Protein AF-0000000068954206 (afdb_homodimer)

Solvent-accessible surface area (backbone atoms only — not comparable to full-atom values): 14802 Å² total; per-residue (Å²): 130,86,72,77,75,74,75,76,76,68,80,74,72,75,76,78,70,80,66,77,74,68,76,69,72,67,75,70,78,71,74,77,65,80,84,80,63,49,72,68,51,51,51,52,50,52,43,50,56,50,50,52,50,48,40,34,50,50,26,40,50,52,48,50,50,45,43,49,50,23,57,56,58,85,50,49,70,70,55,37,51,52,24,50,53,42,28,52,51,48,48,51,53,48,50,58,61,48,68,76,41,95,63,56,70,62,31,54,53,33,32,51,52,45,47,51,51,50,56,54,56,57,66,53,130,132,88,72,76,74,74,76,74,76,69,79,76,71,73,74,78,71,81,67,77,74,70,75,67,72,67,75,70,77,70,75,76,66,74,83,83,61,49,72,68,50,52,51,52,50,52,43,50,56,50,51,52,50,49,40,35,49,49,28,40,48,52,47,50,50,46,43,49,50,23,57,54,58,83,51,50,70,68,56,35,52,51,25,50,54,45,28,52,52,49,48,51,52,49,49,59,60,50,67,76,40,97,64,58,70,62,30,54,53,33,32,51,52,45,46,51,50,49,56,53,56,56,67,53,129

Radius of gyration: 24.95 Å; Cα contacts (8 Å, |Δi|>4): 125; chains: 2; bounding box: 48×60×76 Å

Nearest PDB structures (foldseek):
  4v48-assembly1_AW  TM=4.335E-01  e=4.090E+00  Escherichia coli
  6nsh-assembly2_Y2  TM=6.833E-01  e=7.568E+00  Thermus thermophilus HB8
  6zu5-assembly1_LHH  TM=6.401E-01  e=6.634E+00  Paranosema locustae
  4v48-assembly1_AW  TM=5.386E-01  e=3.667E+00  Escherichia coli

pLDDT: mean 73.11, std 27.56, range [19.67, 97.62]

Secondary structure (DSSP, 8-state):
---------------------------------SS---HHHHHHHHHHHHHHHHHHHHHHHHHHHHHHHHHHTT--HHHHHHHHHHHHHHHHHHHHHHHTS---HHHHHHHHHHHHHHHHHHT--/---------------------------------SS---HHHHHHHHHHHHHHHHHHHHHHHHHHHHHHHHHHTT--HHHHHHHHHHHHHHHHHHHHHHHTS---HHHHHHHHHHHHHHHHHHT--

Structure (mmCIF, N/CA/C/O backbone):
data_AF-0000000068954206-model_v1
#
loop_
_entity.id
_entity.type
_entity.pdbx_description
1 polymer 'DUF1844 domain-containing protein'
#
loop_
_atom_site.group_PDB
_atom_site.id
_atom_site.type_symbol
_atom_site.label_atom_id
_atom_site.label_alt_id
_atom_site.label_comp_id
_atom_site.label_asym_id
_atom_site.label_entity_id
_atom_site.label_seq_id
_atom_site.pdbx_PDB_ins_code
_atom_site.Cartn_x
_atom_site.Cartn_y
_atom_site.Cartn_z
_atom_site.occupancy
_atom_site.B_iso_or_equiv
_atom_site.auth_seq_id
_atom_site.auth_comp_id
_atom_site.auth_asym_id
_atom_site.auth_atom_id
_atom_site.pdbx_PDB_model_num
ATOM 1 N N . MET A 1 1 ? -23.375 -12.352 2.1 1 19.91 1 MET A N 1
ATOM 2 C CA . MET A 1 1 ? -23.594 -11.594 3.324 1 19.91 1 MET A CA 1
ATOM 3 C C . MET A 1 1 ? -22.812 -12.18 4.484 1 19.91 1 MET A C 1
ATOM 5 O O . MET A 1 1 ? -23.109 -13.273 4.957 1 19.91 1 MET A O 1
ATOM 9 N N . PHE A 1 2 ? -21.469 -12.281 4.328 1 23.98 2 PHE A N 1
ATOM 10 C CA . PHE A 1 2 ? -20.625 -13.086 5.203 1 23.98 2 PHE A CA 1
ATOM 11 C C . PHE A 1 2 ? -20.656 -12.555 6.629 1 23.98 2 PHE A C 1
ATOM 13 O O . PHE A 1 2 ? -20.234 -11.422 6.883 1 23.98 2 PHE A O 1
ATOM 20 N N . ARG A 1 3 ? -21.797 -12.977 7.391 1 24.88 3 ARG A N 1
ATOM 21 C CA . ARG A 1 3 ? -22.078 -12.727 8.805 1 24.88 3 ARG A CA 1
ATOM 22 C C . ARG A 1 3 ? -20.922 -13.219 9.68 1 24.88 3 ARG A C 1
ATOM 24 O O . ARG A 1 3 ? -20.625 -14.414 9.719 1 24.88 3 ARG A O 1
ATOM 31 N N . ILE A 1 4 ? -19.844 -12.391 9.727 1 29.81 4 ILE A N 1
ATOM 32 C CA . ILE A 1 4 ? -18.859 -12.648 10.773 1 29.81 4 ILE A CA 1
ATOM 33 C C . ILE A 1 4 ? -19.562 -12.812 12.117 1 29.81 4 ILE A C 1
ATOM 35 O O . ILE A 1 4 ? -20.219 -11.891 12.602 1 29.81 4 ILE A O 1
ATOM 39 N N . THR A 1 5 ? -20.125 -13.984 12.391 1 26.86 5 THR A N 1
ATOM 40 C CA . THR A 1 5 ? -20.703 -14.422 13.648 1 26.86 5 THR A CA 1
ATOM 41 C C . THR A 1 5 ? -19.828 -14.016 14.828 1 26.86 5 THR A C 1
ATOM 43 O O . THR A 1 5 ? -18.672 -14.422 14.906 1 26.86 5 THR A O 1
ATOM 46 N N . MET A 1 6 ? -20.031 -12.797 15.203 1 23.67 6 MET A N 1
ATOM 47 C CA . MET A 1 6 ? -19.547 -12.164 16.422 1 23.67 6 MET A CA 1
ATOM 48 C C . MET A 1 6 ? -19.75 -13.07 17.641 1 23.67 6 MET A C 1
ATOM 50 O O . MET A 1 6 ? -20.875 -13.422 17.969 1 23.67 6 MET A O 1
ATOM 54 N N . LEU A 1 7 ? -19.016 -14.203 17.75 1 26.17 7 LEU A N 1
ATOM 55 C CA . LEU A 1 7 ? -19 -15.031 18.953 1 26.17 7 LEU A CA 1
ATOM 56 C C . LEU A 1 7 ? -18.844 -14.172 20.203 1 26.17 7 LEU A C 1
ATOM 58 O O . LEU A 1 7 ? -17.906 -13.391 20.328 1 26.17 7 LEU A O 1
ATOM 62 N N . GLY A 1 8 ? -19.938 -13.812 20.812 1 25.92 8 GLY A N 1
ATOM 63 C CA . GLY A 1 8 ? -20.266 -13.078 22.031 1 25.92 8 GLY A CA 1
ATOM 64 C C . GLY A 1 8 ? -19.625 -13.664 23.281 1 25.92 8 GLY A C 1
ATOM 65 O O . GLY A 1 8 ? -20.156 -14.609 23.875 1 25.92 8 GLY A O 1
ATOM 66 N N . LYS A 1 9 ? -18.359 -14.203 23.203 1 26.72 9 LYS A N 1
ATOM 67 C CA . LYS A 1 9 ? -17.938 -14.82 24.453 1 26.72 9 LYS A CA 1
ATOM 68 C C . LYS A 1 9 ? -18.062 -13.836 25.609 1 26.72 9 LYS A C 1
ATOM 70 O O . LYS A 1 9 ? -17.516 -12.742 25.578 1 26.72 9 LYS A O 1
ATOM 75 N N . LYS A 1 10 ? -19.094 -13.961 26.391 1 29.7 10 LYS A N 1
ATOM 76 C CA . LYS A 1 10 ? -19.453 -13.305 27.641 1 29.7 10 LYS A CA 1
ATOM 77 C C . LYS A 1 10 ? -18.375 -13.547 28.703 1 29.7 10 LYS A C 1
ATOM 79 O O . LYS A 1 10 ? -18.594 -13.266 29.891 1 29.7 10 LYS A O 1
ATOM 84 N N . THR A 1 11 ? -17.141 -14.023 28.406 1 28.14 11 THR A N 1
ATOM 85 C CA . THR A 1 11 ? -16.531 -14.539 29.625 1 28.14 11 THR A CA 1
ATOM 86 C C . THR A 1 11 ? -16.422 -13.445 30.672 1 28.14 11 THR A C 1
ATOM 88 O O . THR A 1 11 ? -16.031 -12.312 30.375 1 28.14 11 THR A O 1
ATOM 91 N N . GLY A 1 12 ? -17.203 -13.539 31.766 1 26.98 12 GLY A N 1
ATOM 92 C CA . GLY A 1 12 ? -17.438 -12.852 33.031 1 26.98 12 GLY A CA 1
ATOM 93 C C . GLY A 1 12 ? -16.188 -12.633 33.844 1 26.98 12 GLY A C 1
ATOM 94 O O . GLY A 1 12 ? -15.812 -13.469 34.656 1 26.98 12 GLY A O 1
ATOM 95 N N . ALA A 1 13 ? -15.047 -12.422 33.125 1 24.48 13 ALA A N 1
ATOM 96 C CA . ALA A 1 13 ? -13.883 -12.383 34 1 24.48 13 ALA A CA 1
ATOM 97 C C . ALA A 1 13 ? -14.078 -11.391 35.125 1 24.48 13 ALA A C 1
ATOM 99 O O . ALA A 1 13 ? -14.602 -10.289 34.906 1 24.48 13 ALA A O 1
ATOM 100 N N . ALA A 1 14 ? -14.227 -12.055 36.281 1 26.2 14 ALA A N 1
ATOM 101 C CA . ALA A 1 14 ? -14.273 -11.477 37.625 1 26.2 14 ALA A CA 1
ATOM 102 C C . ALA A 1 14 ? -13.156 -10.461 37.844 1 26.2 14 ALA A C 1
ATOM 104 O O . ALA A 1 14 ? -12.016 -10.695 37.438 1 26.2 14 ALA A O 1
ATOM 105 N N . ALA A 1 15 ? -13.5 -9.172 37.812 1 28.58 15 ALA A N 1
ATOM 106 C CA . ALA A 1 15 ? -12.711 -7.953 38 1 28.58 15 ALA A CA 1
ATOM 107 C C . ALA A 1 15 ? -11.953 -7.992 39.312 1 28.58 15 ALA A C 1
ATOM 109 O O . ALA A 1 15 ? -12.57 -8.078 40.406 1 28.58 15 ALA A O 1
ATOM 110 N N . PRO A 1 16 ? -10.875 -8.93 39.375 1 26.91 16 PRO A N 1
ATOM 111 C CA . PRO A 1 16 ? -10.266 -8.859 40.719 1 26.91 16 PRO A CA 1
ATOM 112 C C . PRO A 1 16 ? -10.055 -7.422 41.188 1 26.91 16 PRO A C 1
ATOM 114 O O . PRO A 1 16 ? -9.938 -6.508 40.344 1 26.91 16 PRO A O 1
ATOM 117 N N . ASP A 1 17 ? -10.461 -7.156 42.438 1 25.94 17 ASP A N 1
ATOM 118 C CA . ASP A 1 17 ? -10.578 -5.93 43.219 1 25.94 17 ASP A CA 1
ATOM 119 C C . ASP A 1 17 ? -9.203 -5.332 43.5 1 25.94 17 ASP A C 1
ATOM 121 O O . ASP A 1 17 ? -9.094 -4.355 44.25 1 25.94 17 ASP A O 1
ATOM 125 N N . ASN A 1 18 ? -8.117 -6.094 43.125 1 26.36 18 ASN A N 1
ATOM 126 C CA . ASN A 1 18 ? -7.012 -5.656 43.969 1 26.36 18 ASN A CA 1
ATOM 127 C C . ASN A 1 18 ? -6.789 -4.152 43.875 1 26.36 18 ASN A C 1
ATOM 129 O O . ASN A 1 18 ? -6.691 -3.605 42.75 1 26.36 18 ASN A O 1
ATOM 133 N N . ASN A 1 19 ? -7.07 -3.443 44.906 1 25.56 19 ASN A N 1
ATOM 134 C CA . ASN A 1 19 ? -7.039 -2.029 45.281 1 25.56 19 ASN A CA 1
ATOM 135 C C . ASN A 1 19 ? -5.641 -1.439 45.094 1 25.56 19 ASN A C 1
ATOM 137 O O . ASN A 1 19 ? -5.359 -0.347 45.594 1 25.56 19 ASN A O 1
ATOM 141 N N . ASP A 1 20 ? -4.629 -2.297 44.812 1 28.77 20 ASP A N 1
ATOM 142 C CA . ASP A 1 20 ? -3.408 -1.576 45.156 1 28.77 20 ASP A CA 1
ATOM 143 C C . ASP A 1 20 ? -3.352 -0.225 44.469 1 28.77 20 ASP A C 1
ATOM 145 O O . ASP A 1 20 ? -3.588 -0.141 43.25 1 28.77 20 ASP A O 1
ATOM 149 N N . HIS A 1 21 ? -3.512 0.771 45.25 1 26.22 21 HIS A N 1
ATOM 150 C CA . HIS A 1 21 ? -3.391 2.197 44.969 1 26.22 21 HIS A CA 1
ATOM 151 C C . HIS A 1 21 ? -2.074 2.512 44.25 1 26.22 21 HIS A C 1
ATOM 153 O O . HIS A 1 21 ? -1.033 2.643 44.906 1 26.22 21 HIS A O 1
ATOM 159 N N . ASN A 1 22 ? -1.662 1.669 43.312 1 27.81 22 ASN A N 1
ATOM 160 C CA . ASN A 1 22 ? -0.401 2.145 42.75 1 27.81 22 ASN A CA 1
ATOM 161 C C . ASN A 1 22 ? -0.467 3.627 42.375 1 27.81 22 ASN A C 1
ATOM 163 O O . ASN A 1 22 ? -1.364 4.055 41.656 1 27.81 22 ASN A O 1
ATOM 167 N N . THR A 1 23 ? 0.071 4.477 43.25 1 29.02 23 THR A N 1
ATOM 168 C CA . THR A 1 23 ? 0.286 5.906 43.062 1 29.02 23 THR A CA 1
ATOM 169 C C . THR A 1 23 ? 0.816 6.18 41.656 1 29.02 23 THR A C 1
ATOM 171 O O . THR A 1 23 ? 1.896 5.707 41.281 1 29.02 23 THR A O 1
ATOM 174 N N . ALA A 1 24 ? -0.007 6.172 40.719 1 30.3 24 ALA A N 1
ATOM 175 C CA . ALA A 1 24 ? 0.286 6.535 39.344 1 30.3 24 ALA A CA 1
ATOM 176 C C . ALA A 1 24 ? 1.243 7.723 39.281 1 30.3 24 ALA A C 1
ATOM 178 O O . ALA A 1 24 ? 0.932 8.805 39.781 1 30.3 24 ALA A O 1
ATOM 179 N N . GLU A 1 25 ? 2.496 7.422 39.594 1 33.06 25 GLU A N 1
ATOM 180 C CA . GLU A 1 25 ? 3.393 8.531 39.281 1 33.06 25 GLU A CA 1
ATOM 181 C C . GLU A 1 25 ? 3.014 9.203 37.969 1 33.06 25 GLU A C 1
ATOM 183 O O . GLU A 1 25 ? 2.828 8.523 36.938 1 33.06 25 GLU A O 1
ATOM 188 N N . SER A 1 26 ? 2.225 10.242 38 1 32.09 26 SER A N 1
ATOM 189 C CA . SER A 1 26 ? 1.871 11.109 36.875 1 32.09 26 SER A CA 1
ATOM 190 C C . SER A 1 26 ? 3.004 11.195 35.875 1 32.09 26 SER A C 1
ATOM 192 O O . SER A 1 26 ? 4.168 11.352 36.25 1 32.09 26 SER A O 1
ATOM 194 N N . PRO A 1 27 ? 2.904 10.406 34.781 1 35.88 27 PRO A N 1
ATOM 195 C CA . PRO A 1 27 ? 3.969 10.586 33.781 1 35.88 27 PRO A CA 1
ATOM 196 C C . PRO A 1 27 ? 4.512 12.016 33.75 1 35.88 27 PRO A C 1
ATOM 198 O O . PRO A 1 27 ? 3.779 12.961 34.062 1 35.88 27 PRO A O 1
ATOM 201 N N . ALA A 1 28 ? 5.777 12.227 34.156 1 34.75 28 ALA A N 1
ATOM 202 C CA . ALA A 1 28 ? 6.469 13.516 34.094 1 34.75 28 ALA A CA 1
ATOM 203 C C . ALA A 1 28 ? 6.035 14.32 32.875 1 34.75 28 ALA A C 1
ATOM 205 O O . ALA A 1 28 ? 5.656 13.75 31.844 1 34.75 28 ALA A O 1
ATOM 206 N N . PRO A 1 29 ? 5.457 15.523 33.094 1 36.94 29 PRO A N 1
ATOM 207 C CA . PRO A 1 29 ? 5.121 16.375 31.938 1 36.94 29 PRO A CA 1
ATOM 208 C C . PRO A 1 29 ? 6.125 16.25 30.797 1 36.94 29 PRO A C 1
ATOM 210 O O . PRO A 1 29 ? 7.301 15.953 31.031 1 36.94 29 PRO A O 1
ATOM 213 N N . GLY A 1 30 ? 5.812 15.5 29.703 1 36.97 30 GLY A N 1
ATOM 214 C CA . GLY A 1 30 ? 6.648 15.484 28.516 1 36.97 30 GLY A CA 1
ATOM 215 C C . GLY A 1 30 ? 7.535 16.703 28.391 1 36.97 30 GLY A C 1
ATOM 216 O O . GLY A 1 30 ? 7.273 17.734 29.031 1 36.97 30 GLY A O 1
ATOM 217 N N . ALA A 1 31 ? 8.836 16.422 28.078 1 39.19 31 ALA A N 1
ATOM 218 C CA . ALA A 1 31 ? 9.867 17.438 27.891 1 39.19 31 ALA A CA 1
ATOM 219 C C . ALA A 1 31 ? 9.273 18.719 27.312 1 39.19 31 ALA A C 1
ATOM 221 O O . ALA A 1 31 ? 8.32 18.672 26.531 1 39.19 31 ALA A O 1
ATOM 222 N N . PRO A 1 32 ? 9.406 19.859 27.984 1 38.66 32 PRO A N 1
ATOM 223 C CA . PRO A 1 32 ? 9.016 21.141 27.391 1 38.66 32 PRO A CA 1
ATOM 224 C C . PRO A 1 32 ? 9.266 21.188 25.891 1 38.66 32 PRO A C 1
ATOM 226 O O . PRO A 1 32 ? 10.188 20.547 25.391 1 38.66 32 PRO A O 1
ATOM 229 N N . GLY A 1 33 ? 8.25 21.109 24.953 1 40.25 33 GLY A N 1
ATOM 230 C CA . GLY A 1 33 ? 8.445 21.438 23.547 1 40.25 33 GLY A CA 1
ATOM 231 C C . GLY A 1 33 ? 9.695 22.266 23.297 1 40.25 33 GLY A C 1
ATOM 232 O O . GLY A 1 33 ? 10.234 22.875 24.219 1 40.25 33 GLY A O 1
ATOM 233 N N . GLU A 1 34 ? 10.68 21.781 22.531 1 47.53 34 GLU A N 1
ATOM 234 C CA . GLU A 1 34 ? 11.711 22.766 22.219 1 47.53 34 GLU A CA 1
ATOM 235 C C . GLU A 1 34 ? 11.211 24.188 22.469 1 47.53 34 GLU A C 1
ATOM 237 O O . GLU A 1 34 ? 10.047 24.5 22.234 1 47.53 34 GLU A O 1
ATOM 242 N N . PRO A 1 35 ? 11.75 25.078 23.156 1 48.16 35 PRO A N 1
ATOM 243 C CA . PRO A 1 35 ? 11.203 26.375 23.531 1 48.16 35 PRO A CA 1
ATOM 244 C C . PRO A 1 35 ? 10.125 26.859 22.562 1 48.16 35 PRO A C 1
ATOM 246 O O . PRO A 1 35 ? 9 27.141 22.969 1 48.16 35 PRO A O 1
ATOM 249 N N . GLY A 1 36 ? 10.484 28.219 21.781 1 52.59 36 GLY A N 1
ATOM 250 C CA . GLY A 1 36 ? 9.945 29.516 21.375 1 52.59 36 GLY A CA 1
ATOM 251 C C . GLY A 1 36 ? 8.977 29.422 20.219 1 52.59 36 GLY A C 1
ATOM 252 O O . GLY A 1 36 ? 8.742 30.406 19.516 1 52.59 36 GLY A O 1
ATOM 253 N N . LYS A 1 37 ? 8.898 28.25 19.547 1 64.12 37 LYS A N 1
ATOM 254 C CA . LYS A 1 37 ? 8.039 28.531 18.391 1 64.12 37 LYS A CA 1
ATOM 255 C C . LYS A 1 37 ? 6.641 28.938 18.844 1 64.12 37 LYS A C 1
ATOM 257 O O . LYS A 1 37 ? 6.105 28.391 19.812 1 64.12 37 LYS A O 1
ATOM 262 N N . THR A 1 38 ? 6.367 30.016 18.438 1 74.25 38 THR A N 1
ATOM 263 C CA . THR A 1 38 ? 5 30.469 18.656 1 74.25 38 THR A CA 1
ATOM 264 C C . THR A 1 38 ? 3.994 29.422 18.203 1 74.25 38 THR A C 1
ATOM 266 O O . THR A 1 38 ? 4.352 28.484 17.484 1 74.25 38 THR A O 1
ATOM 269 N N . MET A 1 39 ? 2.908 29.25 18.719 1 78.5 39 MET A N 1
ATOM 270 C CA . MET A 1 39 ? 1.83 28.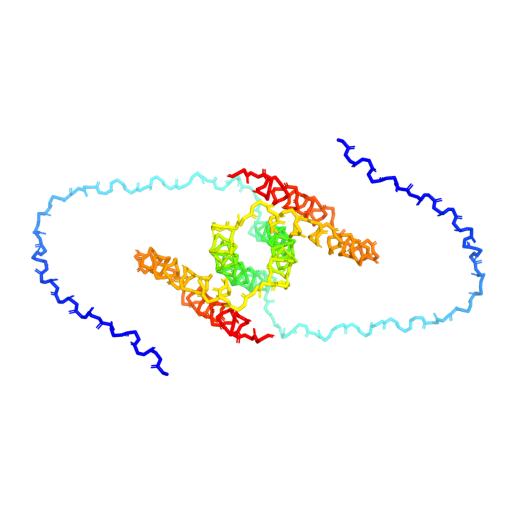312 18.406 1 78.5 39 MET A CA 1
ATOM 271 C C . MET A 1 39 ? 1.662 28.156 16.906 1 78.5 39 MET A C 1
ATOM 273 O O . MET A 1 39 ? 1.566 27.047 16.391 1 78.5 39 MET A O 1
ATOM 277 N N . PRO A 1 40 ? 1.839 29.281 16.156 1 79.75 40 PRO A N 1
ATOM 278 C CA . PRO A 1 40 ? 1.729 29.156 14.703 1 79.75 40 PRO A CA 1
ATOM 279 C C . PRO A 1 40 ? 2.902 28.391 14.086 1 79.75 40 PRO A C 1
ATOM 281 O O . PRO A 1 40 ? 2.723 27.656 13.109 1 79.75 40 PRO A O 1
ATOM 284 N N . GLU A 1 41 ? 4.016 28.484 14.727 1 82.81 41 GLU A N 1
ATOM 285 C CA . 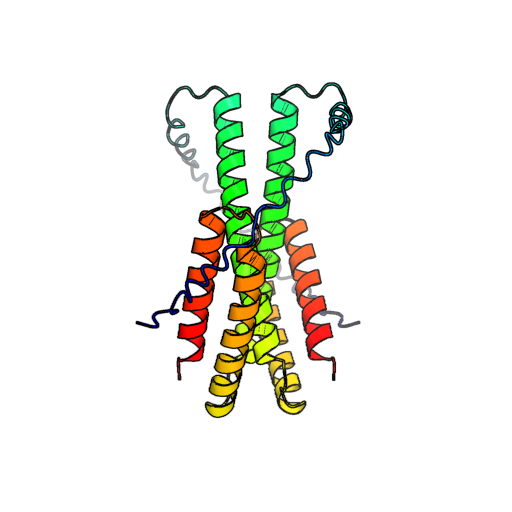GLU A 1 41 ? 5.207 27.812 14.203 1 82.81 41 GLU A CA 1
ATOM 286 C C . GLU A 1 41 ? 5.137 26.312 14.422 1 82.81 41 GLU A C 1
ATOM 288 O O . GLU A 1 41 ? 5.535 25.531 13.547 1 82.81 41 GLU A O 1
ATOM 293 N N . GLN A 1 42 ? 4.652 25.891 15.484 1 84.94 42 GLN A N 1
ATOM 294 C CA . GLN A 1 42 ? 4.508 24.469 15.789 1 84.94 42 GLN A CA 1
ATOM 295 C C . GLN A 1 42 ? 3.477 23.812 14.875 1 84.94 42 GLN A C 1
ATOM 297 O O . GLN A 1 42 ? 3.684 22.703 14.391 1 84.94 42 GLN A O 1
ATOM 302 N N . LEU A 1 43 ? 2.432 24.547 14.625 1 84.62 43 LEU A N 1
ATOM 303 C CA . LEU A 1 43 ? 1.386 24.031 13.75 1 84.62 43 LEU A CA 1
ATOM 304 C C . LEU A 1 43 ? 1.898 23.891 12.32 1 84.62 43 LEU A C 1
ATOM 306 O O . LEU A 1 43 ? 1.615 22.891 11.656 1 84.62 43 LEU A O 1
ATOM 310 N N . ALA A 1 44 ? 2.676 24.875 11.969 1 83.69 44 ALA A N 1
ATOM 311 C CA . ALA A 1 44 ? 3.258 24.828 10.633 1 83.69 44 ALA A CA 1
ATOM 312 C C . ALA A 1 44 ? 4.23 23.656 10.492 1 83.69 44 ALA A C 1
ATOM 314 O O . ALA A 1 44 ? 4.266 22.984 9.453 1 83.69 44 ALA A O 1
ATOM 315 N N . GLN A 1 45 ? 4.969 23.422 11.453 1 88.06 45 GLN A N 1
ATOM 316 C CA . GLN A 1 45 ? 5.918 22.312 11.445 1 88.06 45 GLN A CA 1
ATOM 317 C C . GLN A 1 45 ? 5.195 20.969 11.406 1 88.06 45 GLN A C 1
ATOM 319 O O . GLN A 1 45 ? 5.613 20.047 10.695 1 88.06 45 GLN A O 1
ATOM 324 N N . ASN A 1 46 ? 4.156 20.812 12.164 1 88.56 46 ASN A N 1
ATOM 325 C CA . ASN A 1 46 ? 3.359 19.594 12.164 1 88.56 46 ASN A CA 1
ATOM 326 C C . ASN A 1 46 ? 2.732 19.344 10.797 1 88.56 46 ASN A C 1
ATOM 328 O O . ASN A 1 46 ? 2.701 18.203 10.328 1 88.56 46 ASN A O 1
ATOM 332 N N . LEU A 1 47 ? 2.355 20.375 10.227 1 89.69 47 LEU A N 1
ATOM 333 C CA . LEU A 1 47 ? 1.758 20.25 8.898 1 89.69 47 LEU A CA 1
ATOM 334 C C . LEU A 1 47 ? 2.783 19.781 7.875 1 89.69 47 LEU A C 1
ATOM 336 O O . LEU A 1 47 ? 2.482 18.922 7.043 1 89.69 47 LEU A O 1
ATOM 340 N N . LYS A 1 48 ? 3.912 20.297 7.98 1 88.31 48 LYS A N 1
ATOM 341 C CA . LYS A 1 48 ? 4.98 19.906 7.07 1 88.31 48 LYS A CA 1
ATOM 342 C C . LYS A 1 48 ? 5.352 18.438 7.277 1 88.31 48 LYS A C 1
ATOM 344 O O . LYS A 1 48 ? 5.484 17.672 6.312 1 88.31 48 LYS A O 1
ATOM 349 N N . THR A 1 49 ? 5.562 17.969 8.5 1 89.56 49 THR A N 1
ATOM 350 C CA . THR A 1 49 ? 5.906 16.594 8.828 1 89.56 49 THR A CA 1
ATOM 351 C C . THR A 1 49 ? 4.84 15.625 8.312 1 89.56 49 THR A C 1
ATOM 353 O O . THR A 1 49 ? 5.16 14.594 7.715 1 89.56 49 THR A O 1
ATOM 356 N N . GLN A 1 50 ? 3.6 16.031 8.484 1 88.88 50 GLN A N 1
ATOM 357 C CA . GLN A 1 50 ? 2.5 15.203 8.008 1 88.88 50 GLN A CA 1
ATOM 358 C C . GLN A 1 50 ? 2.461 15.156 6.484 1 88.88 50 GLN A C 1
ATOM 360 O O . GLN A 1 50 ? 2.172 14.109 5.898 1 88.88 50 GLN A O 1
ATOM 365 N N . GLY A 1 51 ? 2.699 16.266 5.93 1 88.88 51 GLY A N 1
ATOM 366 C CA . GLY A 1 51 ? 2.773 16.297 4.477 1 88.88 51 GLY A CA 1
ATOM 367 C C . GLY A 1 51 ? 3.84 15.383 3.914 1 88.88 51 GLY A C 1
ATOM 368 O O . GLY A 1 51 ? 3.588 14.641 2.959 1 88.88 51 GLY A O 1
ATOM 369 N N . ASP A 1 52 ? 4.984 15.367 4.484 1 89 52 ASP A N 1
ATOM 370 C CA . ASP A 1 52 ? 6.086 14.508 4.07 1 89 52 ASP A CA 1
ATOM 371 C C . ASP A 1 52 ? 5.719 13.031 4.234 1 89 52 ASP A C 1
ATOM 373 O O . ASP A 1 52 ? 6.008 12.219 3.355 1 89 52 ASP A O 1
ATOM 377 N N . ALA A 1 53 ? 5.117 12.734 5.324 1 91.44 53 ALA A N 1
ATOM 378 C CA . ALA A 1 53 ? 4.684 11.359 5.566 1 91.44 53 ALA A CA 1
ATOM 379 C C . ALA A 1 53 ? 3.684 10.906 4.508 1 91.44 53 ALA A C 1
ATOM 381 O O . ALA A 1 53 ? 3.742 9.766 4.043 1 91.44 53 ALA A O 1
ATOM 382 N N . MET A 1 54 ? 2.809 11.828 4.137 1 91.94 54 MET A N 1
ATOM 383 C CA . MET A 1 54 ? 1.802 11.492 3.135 1 91.94 54 MET A CA 1
ATOM 384 C C . MET A 1 54 ? 2.453 11.188 1.788 1 91.94 54 MET A C 1
ATOM 386 O O . MET A 1 54 ? 2.023 10.281 1.075 1 91.94 54 MET A O 1
ATOM 390 N N . ILE A 1 55 ? 3.42 11.938 1.521 1 90.88 55 ILE A N 1
ATOM 391 C CA . ILE A 1 55 ? 4.164 11.727 0.284 1 90.88 55 ILE A CA 1
ATOM 392 C C . ILE A 1 55 ? 4.828 10.352 0.311 1 90.88 55 ILE A C 1
ATOM 394 O O . ILE A 1 55 ? 4.742 9.594 -0.661 1 90.88 55 ILE A O 1
ATOM 398 N N . GLN A 1 56 ? 5.426 9.992 1.401 1 92.88 56 GLN A N 1
ATOM 399 C CA . GLN A 1 56 ? 6.078 8.695 1.546 1 92.88 56 GLN A CA 1
ATOM 400 C C . GLN A 1 56 ? 5.066 7.555 1.453 1 92.88 56 GLN A C 1
ATOM 402 O O . GLN A 1 56 ? 5.305 6.562 0.762 1 92.88 56 GLN A O 1
ATOM 407 N N . TYR A 1 57 ? 3.967 7.762 2.104 1 93.56 57 TYR A N 1
ATOM 408 C CA . TYR A 1 57 ? 2.932 6.734 2.061 1 93.56 57 TYR A CA 1
ATOM 409 C C . TYR A 1 57 ? 2.395 6.559 0.646 1 93.56 57 TYR A C 1
ATOM 411 O O . TYR A 1 57 ? 2.16 5.434 0.198 1 93.56 57 TYR A O 1
ATOM 419 N N . GLY A 1 58 ? 2.201 7.691 0.047 1 93.44 58 GLY A N 1
ATOM 420 C CA . GLY A 1 58 ? 1.734 7.621 -1.328 1 93.44 58 GLY A CA 1
ATOM 421 C C . GLY A 1 58 ? 2.662 6.836 -2.234 1 93.44 58 GLY A C 1
ATOM 422 O O . GLY A 1 58 ? 2.211 6 -3.023 1 93.44 58 GLY A O 1
ATOM 423 N N . ALA A 1 59 ? 3.912 7.109 -2.143 1 94.25 59 ALA A N 1
ATOM 424 C CA . ALA A 1 59 ? 4.898 6.391 -2.947 1 94.25 59 ALA A CA 1
ATOM 425 C C . ALA A 1 59 ? 4.867 4.895 -2.646 1 94.25 59 ALA A C 1
ATOM 427 O O . ALA A 1 59 ? 4.914 4.07 -3.561 1 94.25 59 ALA A O 1
ATOM 428 N N . ARG A 1 60 ? 4.809 4.531 -1.37 1 95.25 60 ARG A N 1
ATOM 429 C CA . ARG A 1 60 ? 4.777 3.133 -0.959 1 95.25 60 ARG A CA 1
ATOM 430 C C . ARG A 1 60 ? 3.545 2.426 -1.514 1 95.25 60 ARG A C 1
ATOM 432 O O . ARG A 1 60 ? 3.641 1.307 -2.02 1 95.25 60 ARG A O 1
ATOM 439 N N . LEU A 1 61 ? 2.426 3.109 -1.434 1 96.5 61 LEU A N 1
ATOM 440 C CA . LEU A 1 61 ? 1.18 2.539 -1.936 1 96.5 61 LEU A CA 1
ATOM 441 C C . LEU A 1 61 ? 1.263 2.287 -3.438 1 96.5 61 LEU A C 1
ATOM 443 O O . LEU A 1 61 ? 0.811 1.248 -3.924 1 96.5 61 LEU A O 1
ATOM 447 N N . LEU A 1 62 ? 1.854 3.158 -4.164 1 95.81 62 LEU A N 1
ATOM 448 C CA . LEU A 1 62 ? 1.988 3.004 -5.609 1 95.81 62 LEU A CA 1
ATOM 449 C C . LEU A 1 62 ? 2.814 1.768 -5.949 1 95.81 62 LEU A C 1
ATOM 451 O O . LEU A 1 62 ? 2.408 0.957 -6.785 1 95.81 62 LEU A O 1
ATOM 455 N N . VAL A 1 63 ? 3.902 1.646 -5.285 1 97.12 63 VAL A N 1
ATOM 456 C CA . VAL A 1 63 ? 4.789 0.519 -5.559 1 97.12 63 VAL A CA 1
ATOM 457 C C . VAL A 1 63 ? 4.086 -0.789 -5.199 1 97.12 63 VAL A C 1
ATOM 459 O O . VAL A 1 63 ? 4.141 -1.761 -5.957 1 97.12 63 VAL A O 1
ATOM 462 N N . MET A 1 64 ? 3.41 -0.835 -4.09 1 97 64 MET A N 1
ATOM 463 C CA . MET A 1 64 ? 2.711 -2.039 -3.652 1 97 64 MET A CA 1
ATOM 464 C C . MET A 1 64 ? 1.608 -2.416 -4.637 1 97 64 MET A C 1
ATOM 466 O O . MET A 1 64 ? 1.39 -3.6 -4.906 1 97 64 MET A O 1
ATOM 470 N N . ARG A 1 65 ? 0.948 -1.401 -5.094 1 96.44 65 ARG A N 1
ATOM 471 C CA . ARG A 1 65 ? -0.093 -1.67 -6.078 1 96.44 65 ARG A CA 1
ATOM 472 C C . ARG A 1 65 ? 0.495 -2.297 -7.34 1 96.44 65 ARG A C 1
ATOM 474 O O . ARG A 1 65 ? -0.068 -3.246 -7.887 1 96.44 65 ARG A O 1
ATOM 481 N N . GLU A 1 66 ? 1.593 -1.776 -7.797 1 96.94 66 GLU A N 1
ATOM 482 C CA . GLU A 1 66 ? 2.242 -2.324 -8.984 1 96.94 66 GLU A CA 1
ATOM 483 C C . GLU A 1 66 ? 2.711 -3.756 -8.742 1 96.94 66 GLU A C 1
ATOM 485 O O . GLU A 1 66 ? 2.621 -4.602 -9.633 1 96.94 66 GLU A O 1
ATOM 490 N N . LEU A 1 67 ? 3.232 -3.979 -7.57 1 97.44 67 LEU A N 1
ATOM 491 C CA . LEU A 1 67 ? 3.654 -5.336 -7.246 1 97.44 67 LEU A CA 1
ATOM 492 C C . LEU A 1 67 ? 2.457 -6.281 -7.199 1 97.44 67 LEU A C 1
ATOM 494 O O . LEU A 1 67 ? 2.52 -7.395 -7.727 1 97.44 67 LEU A O 1
ATOM 498 N N . LEU A 1 68 ? 1.396 -5.875 -6.609 1 95.88 68 LEU A N 1
ATOM 499 C CA . LEU A 1 68 ? 0.188 -6.691 -6.539 1 95.88 68 LEU A CA 1
ATOM 500 C C . LEU A 1 68 ? -0.322 -7.031 -7.934 1 95.88 68 LEU A C 1
ATOM 502 O O . LEU A 1 68 ? -0.677 -8.18 -8.211 1 95.88 68 LEU A O 1
ATOM 506 N N . CYS A 1 69 ? -0.32 -6.023 -8.797 1 94.44 69 CYS A N 1
ATOM 507 C CA . CYS A 1 69 ? -0.721 -6.25 -10.18 1 94.44 69 CYS A CA 1
ATOM 508 C C . CYS A 1 69 ? 0.203 -7.258 -10.852 1 94.44 69 CYS A C 1
ATOM 510 O O . CYS A 1 69 ? -0.261 -8.156 -11.555 1 94.44 69 CYS A O 1
ATOM 512 N N . SER A 1 70 ? 1.434 -7.176 -10.586 1 95.5 70 SER A N 1
ATOM 513 C CA . SER A 1 70 ? 2.422 -8.078 -11.172 1 95.5 70 SER A CA 1
ATOM 514 C C . SER A 1 70 ? 2.213 -9.508 -10.695 1 95.5 70 SER A C 1
ATOM 516 O O . SER A 1 70 ? 2.402 -10.453 -11.461 1 95.5 70 SER A O 1
ATOM 518 N N . LEU A 1 71 ? 1.875 -9.656 -9.445 1 93.88 71 LEU A N 1
ATOM 519 C CA . LEU A 1 71 ? 1.685 -10.977 -8.844 1 93.88 71 LEU A CA 1
ATOM 520 C C . LEU A 1 71 ? 0.367 -11.594 -9.305 1 93.88 71 LEU A C 1
ATOM 522 O O . LEU A 1 71 ? 0.272 -12.812 -9.469 1 93.88 71 LEU A O 1
ATOM 526 N N . THR A 1 72 ? -0.597 -10.766 -9.562 1 92 72 THR A N 1
ATOM 527 C CA . THR A 1 72 ? -1.928 -11.297 -9.844 1 92 72 THR A CA 1
ATOM 528 C C . THR A 1 72 ? -2.107 -11.531 -11.336 1 92 72 THR A C 1
ATOM 530 O O . THR A 1 72 ? -2.951 -12.336 -11.75 1 92 72 THR A O 1
ATOM 533 N N . THR A 1 73 ? -1.266 -10.758 -12.023 1 87.94 73 THR A N 1
ATOM 534 C CA . THR A 1 73 ? -1.324 -10.953 -13.469 1 87.94 73 THR A CA 1
ATOM 535 C C . THR A 1 73 ? -0.857 -12.359 -13.844 1 87.94 73 THR A C 1
ATOM 537 O O . THR A 1 73 ? 0.257 -12.758 -13.5 1 8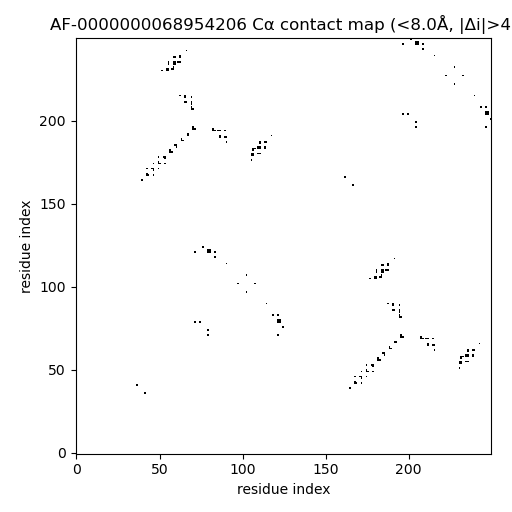7.94 73 THR A O 1
ATOM 540 N N . GLY A 1 74 ? -1.699 -13.234 -14.32 1 80.06 74 GLY A N 1
ATOM 541 C CA . GLY A 1 74 ? -1.36 -14.562 -14.82 1 80.06 74 GLY A CA 1
ATOM 542 C C . GLY A 1 74 ? -1.491 -15.641 -13.766 1 80.06 74 GLY A C 1
ATOM 543 O O . GLY A 1 74 ? -1.042 -16.766 -13.969 1 80.06 74 GLY A O 1
ATOM 544 N N . LEU A 1 75 ? -1.925 -15.32 -12.656 1 86.25 75 LEU A N 1
ATOM 545 C CA . LEU A 1 75 ? -2.131 -16.312 -11.609 1 86.25 75 LEU A CA 1
ATOM 546 C C . LEU A 1 75 ? -3.236 -17.297 -11.992 1 86.25 75 LEU A C 1
ATOM 548 O O . LEU A 1 75 ? -4.359 -16.875 -12.289 1 86.25 75 LEU A O 1
ATOM 552 N N . PRO A 1 76 ? -2.844 -18.531 -12.016 1 88.25 76 PRO A N 1
ATOM 553 C CA . PRO A 1 76 ? -3.885 -19.516 -12.312 1 88.25 76 PRO A CA 1
ATOM 554 C C . PRO A 1 76 ? -5.023 -19.5 -11.289 1 88.25 76 PRO A C 1
ATOM 556 O O . PRO A 1 76 ? -4.816 -19.109 -10.141 1 88.25 76 PRO A O 1
ATOM 559 N N . PRO A 1 77 ? -6.188 -19.922 -11.695 1 89.25 77 PRO A N 1
ATOM 560 C CA . PRO A 1 77 ? -7.359 -19.875 -10.82 1 89.25 77 PRO A CA 1
ATOM 561 C C . PRO A 1 77 ? -7.133 -20.609 -9.492 1 89.25 77 PRO A C 1
ATOM 563 O O . PRO A 1 77 ? -7.582 -20.141 -8.445 1 89.25 77 PRO A O 1
ATOM 566 N N . ALA A 1 78 ? -6.445 -21.688 -9.539 1 90.06 78 ALA A N 1
ATOM 567 C CA . ALA A 1 78 ? -6.203 -22.438 -8.305 1 90.06 78 ALA A CA 1
ATOM 568 C C . ALA A 1 78 ? -5.312 -21.641 -7.348 1 90.06 78 ALA A C 1
ATOM 570 O O . ALA A 1 78 ? -5.535 -21.641 -6.137 1 90.06 78 ALA A O 1
ATOM 571 N N . ALA A 1 79 ? -4.375 -21 -7.898 1 89.81 79 ALA A N 1
ATOM 572 C CA . ALA A 1 79 ? -3.471 -20.188 -7.082 1 89.81 79 ALA A CA 1
ATOM 573 C C . ALA A 1 79 ? -4.188 -18.969 -6.508 1 89.81 79 ALA A C 1
ATOM 575 O O . ALA A 1 79 ? -3.922 -18.562 -5.375 1 89.81 79 ALA A O 1
ATOM 576 N N . ARG A 1 80 ? -5.039 -18.438 -7.297 1 90.88 80 ARG A N 1
ATOM 577 C CA . ARG A 1 80 ? -5.832 -17.297 -6.84 1 90.88 80 ARG A CA 1
ATOM 578 C C . ARG A 1 80 ? -6.723 -17.688 -5.664 1 90.88 80 ARG A C 1
ATOM 580 O O . ARG A 1 80 ? -6.824 -16.938 -4.688 1 90.88 80 ARG A O 1
ATOM 587 N N . ALA A 1 81 ? -7.273 -18.828 -5.797 1 93.31 81 ALA A N 1
ATOM 588 C CA . ALA A 1 81 ? -8.133 -19.328 -4.723 1 93.31 81 ALA A CA 1
ATOM 589 C C . ALA A 1 81 ? -7.336 -19.562 -3.445 1 93.31 81 ALA A C 1
ATOM 591 O O . ALA A 1 81 ? -7.789 -19.234 -2.35 1 93.31 81 ALA A O 1
ATOM 592 N N . SER A 1 82 ? -6.23 -20.141 -3.637 1 94.12 82 SER A N 1
ATOM 593 C CA . SER A 1 82 ? -5.371 -20.375 -2.482 1 94.12 82 SER A CA 1
ATOM 594 C C . SER A 1 82 ? -4.93 -19.062 -1.84 1 94.12 82 SER A C 1
ATOM 596 O O . SER A 1 82 ? -4.883 -18.953 -0.613 1 94.12 82 SER A O 1
ATOM 598 N N . ALA A 1 83 ? -4.609 -18.109 -2.643 1 93.81 83 ALA A N 1
ATOM 599 C CA . ALA A 1 83 ? -4.203 -16.797 -2.141 1 93.81 83 ALA A CA 1
ATOM 600 C C . ALA A 1 83 ? -5.344 -16.125 -1.388 1 93.81 83 ALA A C 1
ATOM 602 O O . ALA A 1 83 ? -5.121 -15.477 -0.359 1 93.81 83 ALA A O 1
ATOM 603 N N . GLU A 1 84 ? -6.504 -16.234 -1.953 1 96 84 GLU A N 1
ATOM 604 C CA . GLU A 1 84 ? -7.672 -15.664 -1.287 1 96 84 GLU A CA 1
ATOM 605 C C . GLU A 1 84 ? -7.863 -16.266 0.103 1 96 84 GLU A C 1
ATOM 607 O O . GLU A 1 84 ? -8.148 -15.539 1.062 1 96 84 GLU A O 1
ATOM 612 N N . GLN A 1 85 ? -7.738 -17.562 0.187 1 96.5 85 GLN A N 1
ATOM 613 C CA . GLN A 1 85 ? -7.887 -18.234 1.475 1 96.5 85 GLN A CA 1
ATOM 614 C C . GLN A 1 85 ? -6.832 -17.75 2.469 1 96.5 85 GLN A C 1
ATOM 616 O O . GLN A 1 85 ? -7.148 -17.469 3.625 1 96.5 85 GLN A O 1
ATOM 621 N N . ARG A 1 86 ? -5.664 -17.656 2.037 1 96.31 86 ARG A N 1
ATOM 622 C CA . ARG A 1 86 ? -4.59 -17.172 2.898 1 96.31 86 ARG A CA 1
ATOM 623 C C . ARG A 1 86 ? -4.836 -15.734 3.318 1 96.31 86 ARG A C 1
ATOM 625 O O . ARG A 1 86 ? -4.598 -15.367 4.469 1 96.31 86 ARG A O 1
ATOM 632 N N . PHE A 1 87 ? -5.273 -14.977 2.373 1 97.5 87 PHE A N 1
ATOM 633 C CA . PHE A 1 87 ? -5.551 -13.57 2.654 1 97.5 87 PHE A CA 1
ATOM 634 C C . PHE A 1 87 ? -6.625 -13.438 3.727 1 97.5 87 PHE A C 1
ATOM 636 O O . PHE A 1 87 ? -6.484 -12.641 4.66 1 97.5 87 PHE A O 1
ATOM 643 N N . ARG A 1 88 ? -7.625 -14.195 3.639 1 97.62 88 ARG A N 1
ATOM 644 C CA . ARG A 1 88 ? -8.695 -14.164 4.629 1 97.62 88 ARG A CA 1
ATOM 645 C C . ARG A 1 88 ? -8.172 -14.547 6.012 1 97.62 88 ARG A C 1
ATOM 647 O O .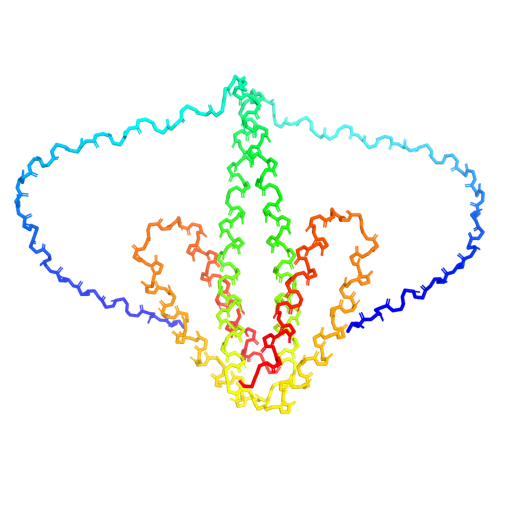 ARG A 1 88 ? -8.539 -13.922 7.012 1 97.62 88 ARG A O 1
ATOM 654 N N . GLN A 1 89 ? -7.359 -15.492 6.031 1 97.06 89 GLN A N 1
ATOM 655 C CA . GLN A 1 89 ? -6.77 -15.906 7.301 1 97.06 89 GLN A CA 1
ATOM 656 C C . GLN A 1 89 ? -5.922 -14.789 7.902 1 97.06 89 GLN A C 1
ATOM 658 O O . GLN A 1 89 ? -6.012 -14.508 9.102 1 97.06 89 GLN A O 1
ATOM 663 N N . ARG A 1 90 ? -5.168 -14.211 7.129 1 95.81 90 ARG A N 1
ATOM 664 C CA . ARG A 1 90 ? -4.293 -13.141 7.602 1 95.81 90 ARG A CA 1
ATOM 665 C C . ARG A 1 90 ? -5.102 -11.922 8.047 1 95.81 90 ARG A C 1
ATOM 667 O O . ARG A 1 90 ? -4.762 -11.273 9.031 1 95.81 90 ARG A O 1
ATOM 674 N N . ILE A 1 91 ? -6.121 -11.648 7.301 1 96.88 91 ILE A N 1
ATOM 675 C CA . ILE A 1 91 ? -6.98 -10.523 7.652 1 96.88 91 ILE A CA 1
ATOM 676 C C . ILE A 1 91 ? -7.66 -10.789 8.992 1 96.88 91 ILE A C 1
ATOM 678 O O . ILE A 1 91 ? -7.797 -9.891 9.82 1 96.88 91 ILE A O 1
ATOM 682 N N . ASN A 1 92 ? -8.078 -11.969 9.172 1 95.38 92 ASN A N 1
ATOM 683 C CA . ASN A 1 92 ? -8.672 -12.32 10.453 1 95.38 92 ASN A CA 1
ATOM 684 C C . ASN A 1 92 ? -7.695 -12.094 11.602 1 95.38 92 ASN A C 1
ATOM 686 O O . ASN A 1 92 ? -8.07 -11.547 12.641 1 95.38 92 ASN A O 1
ATOM 690 N N . GLN A 1 93 ? -6.551 -12.508 11.398 1 93.94 93 GLN A N 1
ATOM 691 C CA . GLN A 1 93 ? -5.516 -12.289 12.406 1 93.94 93 GLN A CA 1
ATOM 692 C C . GLN A 1 93 ? -5.27 -10.805 12.633 1 93.94 93 GLN A C 1
ATOM 694 O O . GLN A 1 93 ? -5.148 -10.352 13.773 1 93.94 93 GLN A O 1
ATOM 699 N N . LEU A 1 94 ? -5.227 -10.094 11.562 1 92.94 94 LEU A N 1
ATOM 700 C CA . LEU A 1 94 ? -5.016 -8.648 11.641 1 92.94 94 LEU A CA 1
ATOM 701 C C . LEU A 1 94 ? -6.145 -7.977 12.414 1 92.94 94 LEU A C 1
ATOM 703 O O . LEU A 1 94 ? -5.895 -7.113 13.258 1 92.94 94 LEU A O 1
ATOM 707 N N . MET A 1 95 ? -7.289 -8.328 12.078 1 90 95 MET A N 1
ATOM 708 C CA . MET A 1 95 ? -8.453 -7.754 12.742 1 90 95 MET A CA 1
ATOM 709 C C . MET A 1 95 ? -8.445 -8.062 14.234 1 90 95 MET A C 1
ATOM 711 O O . MET A 1 95 ? -8.828 -7.223 15.047 1 90 95 MET A O 1
ATOM 715 N N . SER A 1 96 ? -8.039 -9.25 14.555 1 89.44 96 SER A N 1
ATOM 716 C CA . SER A 1 96 ? -7.949 -9.617 15.961 1 89.44 96 SER A CA 1
ATOM 717 C C . SER A 1 96 ? -6.93 -8.758 16.703 1 89.44 96 SER A C 1
ATOM 719 O O . SER A 1 96 ? -7.152 -8.359 17.844 1 89.44 96 SER A O 1
ATOM 721 N N . LEU A 1 97 ? -5.852 -8.453 16.047 1 84.44 97 LEU A N 1
ATOM 722 C CA . LEU A 1 97 ? -4.797 -7.641 16.625 1 84.44 97 LEU A CA 1
ATOM 723 C C . LEU A 1 97 ? -5.238 -6.188 16.766 1 84.44 97 LEU A C 1
ATOM 725 O O . LEU A 1 97 ? -4.918 -5.523 17.75 1 84.44 97 LEU A O 1
ATOM 729 N N . THR A 1 98 ? -6 -5.699 15.805 1 83 98 THR A N 1
ATOM 730 C CA . THR A 1 98 ? -6.398 -4.297 15.789 1 83 98 THR A CA 1
ATOM 731 C C . THR A 1 98 ? -7.609 -4.066 16.688 1 83 98 THR A C 1
ATOM 733 O O . THR A 1 98 ? -7.844 -2.947 17.141 1 83 98 THR A O 1
ATOM 736 N N . ASP A 1 99 ? -8.422 -5 16.906 1 77.38 99 ASP A N 1
ATOM 737 C CA . ASP A 1 99 ? -9.578 -4.883 17.781 1 77.38 99 ASP A CA 1
ATOM 738 C C . ASP A 1 99 ? -9.141 -4.59 19.219 1 77.38 99 ASP A C 1
ATOM 740 O O . ASP A 1 99 ? -9.883 -3.965 19.984 1 77.38 99 ASP A O 1
ATOM 744 N N . ASP A 1 100 ? -8.039 -5.027 19.5 1 74.88 100 ASP A 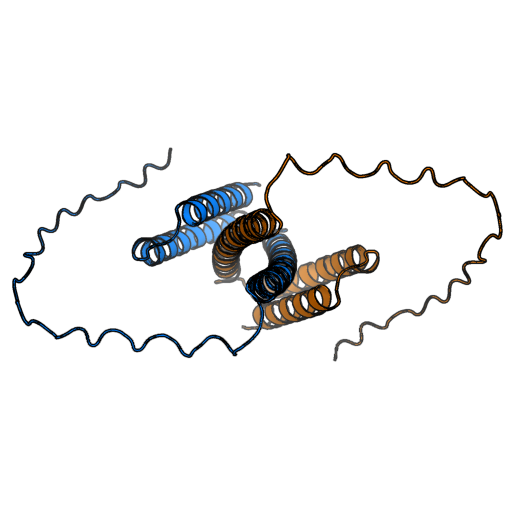N 1
ATOM 745 C CA . ASP A 1 100 ? -7.539 -4.859 20.859 1 74.88 100 ASP A CA 1
ATOM 746 C C . ASP A 1 100 ? -6.934 -3.473 21.062 1 74.88 100 ASP A C 1
ATOM 748 O O . ASP A 1 100 ? -6.566 -3.1 22.172 1 74.88 100 ASP A O 1
ATOM 752 N N . HIS A 1 101 ? -6.918 -2.811 20.031 1 71.88 101 HIS A N 1
ATOM 753 C CA . HIS A 1 101 ? -6.355 -1.467 20.109 1 71.88 101 HIS A CA 1
ATOM 754 C C . HIS A 1 101 ? -7.43 -0.408 19.875 1 71.88 101 HIS A C 1
ATOM 756 O O . HIS A 1 101 ? -8.445 -0.675 19.234 1 71.88 101 HIS A O 1
ATOM 762 N N . VAL A 1 102 ? -7.188 0.634 20.562 1 75.56 102 VAL A N 1
ATOM 763 C CA . VAL A 1 102 ? -8.086 1.769 20.375 1 75.56 102 VAL A CA 1
ATOM 764 C C . VAL A 1 102 ? -7.758 2.49 19.078 1 75.56 102 VAL A C 1
ATOM 766 O O . VAL A 1 102 ? -6.93 3.402 19.047 1 75.56 102 VAL A O 1
ATOM 769 N N . LEU A 1 103 ? -8.203 1.976 17.953 1 82.31 103 LEU A N 1
ATOM 770 C CA . LEU A 1 103 ? -8.023 2.635 16.656 1 82.31 103 LEU A CA 1
ATOM 771 C C . LEU A 1 103 ? -9.273 3.408 16.266 1 82.31 103 LEU A C 1
ATOM 773 O O . LEU A 1 103 ? -10.383 3.023 16.625 1 82.31 103 LEU A O 1
ATOM 777 N N . PRO A 1 104 ? -9.055 4.57 15.688 1 86.44 104 PRO A N 1
ATOM 778 C CA . PRO A 1 104 ? -10.211 5.363 15.258 1 86.44 104 PRO A CA 1
ATOM 779 C C . PRO A 1 104 ? -11.141 4.594 14.328 1 86.44 104 PRO A C 1
ATOM 781 O O . PRO A 1 104 ? -10.703 3.678 13.625 1 86.44 104 PRO A O 1
ATOM 784 N N . ALA A 1 105 ? -12.383 5 14.359 1 87.12 105 ALA A N 1
ATOM 785 C CA . ALA A 1 105 ? -13.375 4.387 13.484 1 87.12 105 ALA A CA 1
ATOM 786 C C . ALA A 1 105 ? -12.969 4.504 12.016 1 87.12 105 ALA A C 1
ATOM 788 O O . ALA A 1 105 ? -13.234 3.604 11.219 1 87.12 105 ALA A O 1
ATOM 789 N N . GLU A 1 106 ? -12.281 5.598 11.727 1 88.06 106 GLU A N 1
ATOM 790 C CA . GLU A 1 106 ? -11.82 5.848 10.359 1 88.06 106 GLU A CA 1
ATOM 791 C C . GLU A 1 106 ? -10.828 4.781 9.906 1 88.06 106 GLU A C 1
ATOM 793 O O . GLU A 1 106 ? -10.82 4.395 8.734 1 88.06 106 GLU A O 1
ATOM 798 N N . PHE A 1 107 ? -10.086 4.348 10.828 1 92.5 107 PHE A N 1
ATOM 799 C CA . PHE A 1 107 ? -9.125 3.297 10.508 1 92.5 107 PHE A CA 1
ATOM 800 C C . PHE A 1 107 ? -9.836 2.004 10.133 1 92.5 107 PHE A C 1
ATOM 802 O O . PHE A 1 107 ? -9.531 1.398 9.102 1 92.5 107 PHE A O 1
ATOM 809 N N . HIS A 1 108 ? -10.781 1.635 10.914 1 91.62 108 HIS A N 1
ATOM 810 C CA . HIS A 1 108 ? -11.508 0.389 10.688 1 91.62 108 HIS A CA 1
ATOM 811 C C . HIS A 1 108 ? -12.289 0.436 9.375 1 91.62 108 HIS A C 1
ATOM 813 O O . HIS A 1 108 ? -12.312 -0.545 8.633 1 91.62 108 HIS A O 1
ATOM 819 N N . ARG A 1 109 ? -12.891 1.562 9.102 1 92.75 109 ARG A N 1
ATOM 820 C CA . ARG A 1 109 ? -13.633 1.721 7.855 1 92.75 109 ARG A CA 1
ATOM 821 C C . ARG A 1 109 ? -12.719 1.58 6.648 1 92.75 109 ARG A C 1
ATOM 823 O O . ARG A 1 109 ? -13.047 0.882 5.688 1 92.75 109 ARG A O 1
ATOM 830 N N . ALA A 1 110 ? -11.578 2.215 6.742 1 93.06 110 ALA A N 1
ATOM 831 C CA . ALA A 1 110 ? -10.609 2.143 5.648 1 93.06 110 ALA A CA 1
ATOM 832 C C . ALA A 1 110 ? -10.078 0.722 5.484 1 93.06 110 ALA A C 1
ATOM 834 O O . ALA A 1 110 ? -9.914 0.24 4.359 1 93.06 110 ALA A O 1
ATOM 835 N N . LEU A 1 111 ? -9.852 0.116 6.59 1 95.06 111 LEU A N 1
ATOM 836 C CA . LEU A 1 111 ? -9.344 -1.253 6.574 1 95.06 111 LEU A CA 1
ATOM 837 C C . LEU A 1 111 ? -10.328 -2.189 5.887 1 95.06 111 LEU A C 1
ATOM 839 O O . LEU A 1 111 ? -9.961 -2.918 4.961 1 95.06 111 LEU A O 1
ATOM 843 N N . LEU A 1 112 ? -11.523 -2.119 6.285 1 95.31 112 LEU A N 1
ATOM 844 C CA . LEU A 1 112 ? -12.555 -3.008 5.75 1 95.31 112 LEU A CA 1
ATOM 845 C C . LEU A 1 112 ? -12.805 -2.725 4.273 1 95.31 112 LEU A C 1
ATOM 847 O O . LEU A 1 112 ? -12.961 -3.652 3.477 1 95.31 112 LEU A O 1
ATOM 851 N N . ALA A 1 113 ? -12.844 -1.47 3.91 1 96.06 113 ALA A N 1
ATOM 852 C CA . ALA A 1 113 ? -13.031 -1.107 2.508 1 96.06 113 ALA A CA 1
ATOM 853 C C . ALA A 1 113 ? -11.914 -1.678 1.641 1 96.06 113 ALA A C 1
ATOM 855 O O . ALA A 1 113 ? -12.164 -2.207 0.557 1 96.06 113 ALA A O 1
ATOM 856 N N . GLU A 1 114 ? -10.711 -1.553 2.156 1 96.75 114 GLU A N 1
ATOM 857 C CA . GLU A 1 114 ? -9.562 -2.043 1.409 1 96.75 114 GLU A CA 1
ATOM 858 C C . GLU A 1 114 ? -9.578 -3.564 1.3 1 96.75 114 GLU A C 1
ATOM 860 O O . GLU A 1 114 ? -9.281 -4.121 0.241 1 96.75 114 GLU A O 1
ATOM 865 N N . VAL A 1 115 ? -9.898 -4.238 2.33 1 97.19 115 VAL A N 1
ATOM 866 C CA . VAL A 1 115 ? -9.992 -5.695 2.326 1 97.19 115 VAL A CA 1
ATOM 867 C C . VAL A 1 115 ? -11.023 -6.145 1.297 1 97.19 115 VAL A C 1
ATOM 869 O O . VAL A 1 115 ? -10.75 -7.027 0.479 1 97.19 115 VAL A O 1
ATOM 872 N N . ASN A 1 116 ? -12.141 -5.555 1.35 1 96.56 116 ASN A N 1
ATOM 873 C CA . ASN A 1 116 ? -13.211 -5.914 0.425 1 96.56 116 ASN A CA 1
ATOM 874 C C . ASN A 1 116 ? -12.812 -5.645 -1.023 1 96.56 116 ASN A C 1
ATOM 876 O O . ASN A 1 116 ? -13.164 -6.414 -1.921 1 96.56 116 ASN A O 1
ATOM 880 N N . TYR A 1 117 ? -12.203 -4.574 -1.205 1 95.69 117 TYR A N 1
ATOM 881 C CA . TYR A 1 117 ? -11.727 -4.246 -2.545 1 95.69 117 TYR A CA 1
ATOM 882 C C . TYR A 1 117 ? -10.844 -5.363 -3.1 1 95.69 117 TYR A C 1
ATOM 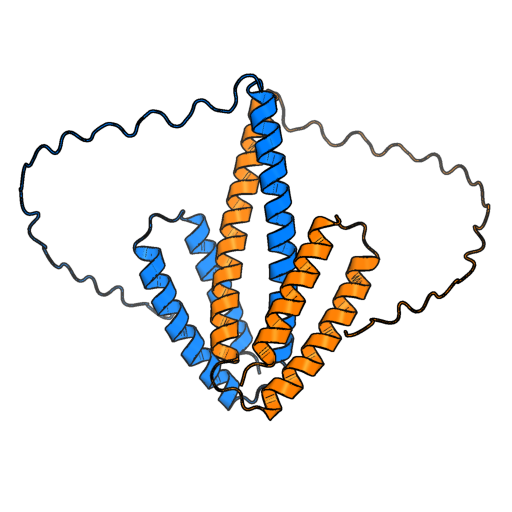884 O O . TYR A 1 117 ? -11.094 -5.867 -4.199 1 95.69 117 TYR A O 1
ATOM 892 N N . TYR A 1 118 ? -9.906 -5.844 -2.33 1 96.19 118 TYR A N 1
ATOM 893 C CA . TYR A 1 118 ? -8.953 -6.82 -2.842 1 96.19 118 TYR A CA 1
ATOM 894 C C . TYR A 1 118 ? -9.57 -8.211 -2.887 1 96.19 118 TYR A C 1
ATOM 896 O O . TYR A 1 118 ? -9.234 -9.023 -3.75 1 96.19 118 TYR A O 1
ATOM 904 N N . LEU A 1 119 ? -10.445 -8.508 -1.988 1 95.75 119 LEU A N 1
ATOM 905 C CA . LEU A 1 119 ? -11.18 -9.766 -2.111 1 95.75 119 LEU A CA 1
ATOM 906 C C . LEU A 1 119 ? -11.969 -9.812 -3.416 1 95.75 119 LEU A C 1
ATOM 908 O O . LEU A 1 119 ? -12.016 -10.852 -4.078 1 95.75 119 LEU A O 1
ATOM 912 N N . GLY A 1 120 ? -12.555 -8.68 -3.756 1 93.75 120 GLY A N 1
ATOM 913 C CA . GLY A 1 120 ? -13.227 -8.578 -5.039 1 93.75 120 GLY A CA 1
ATOM 914 C C . GLY A 1 120 ? -12.297 -8.75 -6.219 1 93.75 120 GLY A C 1
ATOM 915 O O . GLY A 1 120 ? -12.633 -9.422 -7.195 1 93.75 120 GLY A O 1
ATOM 916 N N . GLU A 1 121 ? -11.133 -8.156 -6.121 1 91.38 121 GLU A N 1
ATOM 917 C CA . GLU A 1 121 ? -10.148 -8.258 -7.188 1 91.38 121 GLU A CA 1
ATOM 918 C C . GLU A 1 121 ? -9.664 -9.695 -7.363 1 91.38 121 GLU A C 1
ATOM 920 O O . GLU A 1 121 ? -9.43 -10.141 -8.484 1 91.38 121 GLU A O 1
ATOM 925 N N . LEU A 1 122 ? -9.461 -10.406 -6.258 1 91.75 122 LEU A N 1
ATOM 926 C CA . LEU A 1 122 ? -8.961 -11.773 -6.305 1 91.75 122 LEU A CA 1
ATOM 927 C C . LEU A 1 122 ? -9.992 -12.711 -6.914 1 91.75 122 LEU A C 1
ATOM 929 O O . LEU A 1 122 ? -9.656 -13.805 -7.375 1 91.75 122 LEU A O 1
ATOM 933 N N . LYS A 1 123 ? -11.203 -12.312 -6.922 1 87.62 123 LYS A N 1
ATOM 934 C CA . LYS A 1 123 ? -12.281 -13.148 -7.441 1 87.62 123 LYS A CA 1
ATOM 935 C C . LYS A 1 123 ? -12.461 -12.945 -8.945 1 87.62 123 LYS A C 1
ATOM 937 O O . LYS A 1 123 ? -13.18 -13.703 -9.594 1 87.62 123 LYS A O 1
ATOM 942 N N . LYS A 1 124 ? -11.828 -11.891 -9.375 1 82.62 124 LYS A N 1
ATOM 943 C CA . LYS A 1 124 ? -11.961 -11.633 -10.805 1 82.62 124 LYS A CA 1
ATOM 944 C C . LYS A 1 124 ? -11.195 -12.664 -11.625 1 82.62 124 LYS A C 1
ATOM 946 O O . LYS A 1 124 ? -10.086 -13.062 -11.25 1 82.62 124 LYS A O 1
ATOM 951 N N . PRO A 1 125 ? -11.844 -13.18 -12.703 1 68.5 125 PRO A N 1
ATOM 952 C CA . PRO A 1 125 ? -11.211 -14.172 -13.57 1 68.5 125 PRO A CA 1
ATOM 953 C C . PRO A 1 125 ? -10.078 -13.586 -14.414 1 68.5 125 PRO A C 1
ATOM 955 O O . PRO A 1 125 ? -10.078 -12.383 -14.703 1 68.5 125 PRO A O 1
ATOM 958 N N . MET B 1 1 ? 24.375 -3.768 -9.539 1 19.67 1 MET B N 1
ATOM 959 C CA . MET B 1 1 ? 24.453 -2.316 -9.672 1 19.67 1 MET B CA 1
ATOM 960 C C . MET B 1 1 ? 23.688 -1.839 -10.906 1 19.67 1 MET B C 1
ATOM 962 O O . MET B 1 1 ? 24.094 -2.1 -12.039 1 19.67 1 MET B O 1
ATOM 966 N N . PHE B 1 2 ? 22.391 -2.189 -10.984 1 24.8 2 PHE B N 1
ATOM 967 C CA . PHE B 1 2 ? 21.625 -2.064 -12.219 1 24.8 2 PHE B CA 1
ATOM 968 C C . PHE B 1 2 ? 21.531 -0.605 -12.648 1 24.8 2 PHE B C 1
ATOM 970 O O . PHE B 1 2 ? 20.953 0.222 -11.938 1 24.8 2 PHE B O 1
ATOM 977 N N . ARG B 1 3 ? 22.688 -0.139 -13.359 1 25.47 3 ARG B N 1
ATOM 978 C CA . ARG B 1 3 ? 22.859 1.161 -14 1 25.47 3 ARG B CA 1
ATOM 979 C C . ARG B 1 3 ? 21.75 1.439 -15 1 25.47 3 ARG B C 1
ATOM 981 O O . ARG B 1 3 ? 21.609 0.724 -16 1 25.47 3 ARG B O 1
ATOM 988 N N . ILE B 1 4 ? 20.578 1.806 -14.469 1 30.61 4 ILE B N 1
ATOM 989 C CA . ILE B 1 4 ? 19.594 2.354 -15.398 1 30.61 4 ILE B CA 1
ATOM 990 C C . ILE B 1 4 ? 20.266 3.402 -16.281 1 30.61 4 ILE B C 1
ATOM 992 O O . ILE B 1 4 ? 20.781 4.406 -15.797 1 30.61 4 ILE B O 1
ATOM 996 N N . THR B 1 5 ? 20.953 2.977 -17.344 1 28.22 5 THR B N 1
ATOM 997 C CA . THR B 1 5 ? 21.547 3.779 -18.406 1 28.22 5 THR B CA 1
ATOM 998 C C . THR B 1 5 ? 20.578 4.875 -18.844 1 28.22 5 THR B C 1
ATOM 1000 O O . THR B 1 5 ? 19.469 4.586 -19.297 1 28.22 5 THR B O 1
ATOM 1003 N N . MET B 1 6 ? 20.625 5.895 -18.109 1 23.97 6 MET B N 1
ATOM 1004 C CA . MET B 1 6 ? 20.016 7.195 -18.391 1 23.97 6 MET B CA 1
ATOM 1005 C C . MET B 1 6 ? 20.297 7.641 -19.812 1 23.97 6 MET B C 1
ATOM 1007 O O . MET B 1 6 ? 21.453 7.805 -20.203 1 23.97 6 MET B O 1
ATOM 1011 N N . LEU B 1 7 ? 19.688 7 -20.844 1 27 7 LEU B N 1
ATOM 1012 C CA . LEU B 1 7 ? 19.734 7.461 -22.219 1 27 7 LEU B CA 1
ATOM 1013 C C . LEU B 1 7 ? 19.469 8.961 -22.312 1 27 7 LEU B C 1
ATOM 1015 O O . LEU B 1 7 ? 18.453 9.453 -21.812 1 27 7 LEU B O 1
ATOM 1019 N N . GLY B 1 8 ? 20.5 9.734 -22.328 1 26.14 8 GLY B N 1
ATOM 1020 C CA . GLY B 1 8 ? 20.719 11.164 -22.438 1 26.14 8 GLY B CA 1
ATOM 1021 C C . GLY B 1 8 ? 20.109 11.766 -23.703 1 26.14 8 GLY B C 1
ATOM 1022 O O . GLY B 1 8 ? 20.719 11.719 -24.766 1 26.14 8 GLY B O 1
ATOM 1023 N N . LYS B 1 9 ? 18.906 11.266 -24.156 1 27.94 9 LYS B N 1
ATOM 1024 C CA . LYS B 1 9 ? 18.516 11.906 -25.422 1 27.94 9 LYS B CA 1
ATOM 1025 C C . LYS B 1 9 ? 18.531 13.422 -25.297 1 27.94 9 LYS B C 1
ATOM 1027 O O . LYS B 1 9 ? 17.891 13.984 -24.406 1 27.94 9 LYS B O 1
ATOM 1032 N N . LYS B 1 10 ? 19.547 14 -25.766 1 31.39 10 LYS B N 1
ATOM 1033 C CA . LYS B 1 10 ? 19.797 15.43 -25.969 1 31.39 10 LYS B CA 1
ATOM 1034 C C . LYS B 1 10 ? 18.719 16.062 -26.828 1 31.39 10 LYS B C 1
ATOM 1036 O O . LYS B 1 10 ? 18.938 17.125 -27.422 1 31.39 10 LYS B O 1
ATOM 1041 N N . THR B 1 11 ? 17.484 15.547 -26.969 1 29.14 11 THR B N 1
ATOM 1042 C CA . THR B 1 11 ? 16.766 16.188 -28.078 1 29.14 11 THR B CA 1
ATOM 1043 C C . THR B 1 11 ? 16.672 17.688 -27.844 1 29.14 11 THR B C 1
ATOM 1045 O O . THR B 1 11 ? 16.422 18.141 -26.734 1 29.14 11 THR B O 1
ATOM 1048 N N . GLY B 1 12 ? 17.406 18.484 -28.656 1 27.47 12 GLY B N 1
ATOM 1049 C CA . GLY B 1 12 ? 17.578 19.922 -28.906 1 27.47 12 GLY B CA 1
ATOM 1050 C C . GLY B 1 12 ? 16.25 20.641 -29.109 1 27.47 12 GLY B C 1
ATOM 1051 O O . GLY B 1 12 ? 15.602 20.469 -30.141 1 27.47 12 GLY B O 1
ATOM 1052 N N . ALA B 1 13 ? 15.414 20.578 -28.109 1 27 13 ALA B N 1
ATOM 1053 C CA . ALA B 1 13 ? 14.141 21.297 -28.156 1 27 13 ALA B CA 1
ATOM 1054 C C . ALA B 1 13 ? 14.359 22.75 -28.547 1 27 13 ALA B C 1
ATOM 1056 O O . ALA B 1 13 ? 15.086 23.484 -27.844 1 27 13 ALA B O 1
ATOM 1057 N N . ALA B 1 14 ? 14.531 22.891 -29.891 1 27 14 ALA B N 1
ATOM 1058 C CA . ALA B 1 14 ? 14.5 24.281 -30.344 1 27 14 ALA B CA 1
ATOM 1059 C C . ALA B 1 14 ? 13.312 25.031 -29.734 1 27 14 ALA B C 1
ATOM 1061 O O . ALA B 1 14 ? 12.195 24.516 -29.703 1 27 14 ALA B O 1
ATOM 1062 N N . ALA B 1 15 ? 13.586 25.844 -28.75 1 30.83 15 ALA B N 1
ATOM 1063 C CA . ALA B 1 15 ? 12.695 26.719 -28 1 30.83 15 ALA B CA 1
ATOM 1064 C C . ALA B 1 15 ? 11.938 27.656 -28.922 1 30.83 15 ALA B C 1
ATOM 1066 O O . ALA B 1 15 ? 12.547 28.438 -29.656 1 30.83 15 ALA B O 1
ATOM 1067 N N . PRO B 1 16 ? 10.875 27.078 -29.672 1 27.67 16 PRO B N 1
ATOM 1068 C CA . PRO B 1 16 ? 10.203 28.109 -30.469 1 27.67 16 PRO B CA 1
ATOM 1069 C C . PRO B 1 16 ? 9.891 29.375 -29.656 1 27.67 16 PRO B C 1
ATOM 1071 O O . PRO B 1 16 ? 9.766 29.312 -28.438 1 27.67 16 PRO B O 1
ATOM 1074 N N . ASP B 1 17 ? 10.273 30.547 -30.219 1 26.05 17 ASP B N 1
ATOM 1075 C CA . ASP B 1 17 ? 10.281 31.922 -29.734 1 26.05 17 ASP B CA 1
ATOM 1076 C C . ASP B 1 17 ? 8.859 32.438 -29.516 1 26.05 17 ASP B C 1
ATOM 1078 O O . ASP B 1 17 ? 8.656 33.594 -29.109 1 26.05 17 ASP B O 1
ATOM 1082 N N . ASN B 1 18 ? 7.848 31.688 -30.094 1 28.11 18 ASN B N 1
ATOM 1083 C CA . ASN B 1 18 ? 6.754 32.625 -30.344 1 28.11 18 ASN B CA 1
ATOM 1084 C C . ASN B 1 18 ? 6.316 33.344 -29.078 1 28.11 18 ASN B C 1
ATOM 1086 O O . ASN B 1 18 ? 6.098 32.688 -28.047 1 28.11 18 ASN B O 1
ATOM 1090 N N . ASN B 1 19 ? 6.5 34.625 -29.016 1 25.91 19 ASN B N 1
ATOM 1091 C CA . ASN B 1 19 ? 6.285 35.688 -28.047 1 25.91 19 ASN B CA 1
ATOM 1092 C C . ASN B 1 19 ? 4.816 35.812 -27.641 1 25.91 19 ASN B C 1
ATOM 1094 O O . ASN B 1 19 ? 4.395 36.812 -27.062 1 25.91 19 ASN B O 1
ATOM 1098 N N . ASP B 1 20 ? 3.906 35.031 -28.312 1 29.11 20 ASP B N 1
ATOM 1099 C CA . ASP B 1 20 ? 2.6 35.625 -28.062 1 29.11 20 ASP B CA 1
ATOM 1100 C C . ASP B 1 20 ? 2.363 35.812 -26.562 1 29.11 20 ASP B C 1
ATOM 1102 O O . ASP B 1 20 ? 2.59 34.875 -25.781 1 29.11 20 ASP B O 1
ATOM 1106 N N . HIS B 1 21 ? 2.365 37.031 -26.188 1 26.33 21 HIS B N 1
ATOM 1107 C CA . HIS B 1 21 ? 2.055 37.625 -24.875 1 26.33 21 HIS B CA 1
ATOM 1108 C C . HIS B 1 21 ? 0.726 37.094 -24.344 1 26.33 21 HIS B C 1
ATOM 1110 O O . HIS B 1 21 ? -0.338 37.594 -24.719 1 26.33 21 HIS B O 1
ATOM 1116 N N . ASN B 1 22 ? 0.428 35.812 -24.531 1 29.11 22 ASN B N 1
ATOM 1117 C CA . ASN B 1 22 ? -0.878 35.531 -23.953 1 29.11 22 ASN B CA 1
ATOM 1118 C C . ASN B 1 22 ? -1.001 36.094 -22.531 1 29.11 22 ASN B C 1
ATOM 1120 O O . ASN B 1 22 ? -0.161 35.812 -21.672 1 29.11 22 ASN B O 1
ATOM 1124 N N . THR B 1 23 ? -1.686 37.281 -22.438 1 29.64 23 THR B N 1
ATOM 1125 C CA . THR B 1 23 ? -2.098 37.906 -21.188 1 29.64 23 THR B CA 1
ATOM 1126 C C . THR B 1 23 ? -2.643 36.875 -20.203 1 29.64 23 THR B C 1
ATOM 1128 O O . THR B 1 23 ? -3.65 36.219 -20.484 1 29.64 23 THR B O 1
ATOM 1131 N N . ALA B 1 24 ? -1.809 36.125 -19.656 1 30.97 24 ALA B N 1
ATOM 1132 C CA . ALA B 1 24 ? -2.164 35.188 -18.594 1 30.97 24 ALA B CA 1
ATOM 1133 C C . ALA B 1 24 ? -3.229 35.781 -17.672 1 30.97 24 ALA B C 1
ATOM 1135 O O . ALA B 1 24 ? -3.021 36.812 -17.062 1 30.97 24 ALA B O 1
ATOM 1136 N N . GLU B 1 25 ? -4.473 35.75 -18.188 1 33.25 25 GLU B N 1
ATOM 1137 C CA . GLU B 1 25 ? -5.488 36.062 -17.188 1 33.25 25 GLU B CA 1
ATOM 1138 C C . GLU B 1 25 ? -5.152 35.438 -15.844 1 33.25 25 GLU B C 1
ATOM 1140 O O . GLU B 1 25 ? -4.848 34.25 -15.766 1 33.25 25 GLU B O 1
ATOM 1145 N N . SER B 1 26 ? -4.516 36.188 -14.984 1 32.44 26 SER B N 1
ATOM 1146 C CA . SER B 1 26 ? -4.254 35.844 -13.594 1 32.44 26 SER B CA 1
ATOM 1147 C C . SER B 1 26 ? -5.359 34.969 -13.023 1 32.44 26 SER B C 1
ATOM 1149 O O . SER B 1 26 ? -6.543 35.25 -13.211 1 32.44 26 SER B O 1
ATOM 1151 N N . PRO B 1 27 ? -5.129 33.594 -13.023 1 35.72 27 PRO B N 1
ATOM 1152 C CA . PRO B 1 27 ? -6.184 32.812 -12.383 1 35.72 27 PRO B CA 1
ATOM 1153 C C . PRO B 1 27 ? -6.887 33.562 -11.258 1 35.72 27 PRO B C 1
ATOM 1155 O O . PRO B 1 27 ? -6.285 34.438 -10.617 1 35.72 27 PRO B O 1
ATOM 1158 N N . ALA B 1 28 ? -8.195 33.875 -11.406 1 34.94 28 ALA B N 1
ATOM 1159 C CA . ALA B 1 28 ? -9.047 34.5 -10.406 1 34.94 28 ALA B CA 1
ATOM 1160 C C . ALA B 1 28 ? -8.672 34.031 -9 1 34.94 28 ALA B C 1
ATOM 1162 O O . ALA B 1 28 ? -8.164 32.906 -8.82 1 34.94 28 ALA B O 1
ATOM 1163 N N . PRO B 1 29 ? -8.25 34.969 -8.133 1 36.72 29 PRO B N 1
ATOM 1164 C CA . PRO B 1 29 ? -7.98 34.594 -6.742 1 36.72 29 PRO B CA 1
ATOM 1165 C C . PRO B 1 29 ? -8.906 33.5 -6.23 1 36.72 29 PRO B C 1
ATOM 1167 O O . PRO B 1 29 ? -10.039 33.344 -6.707 1 36.72 29 PRO B O 1
ATOM 1170 N N . GLY B 1 30 ? -8.438 32.219 -6.141 1 36.25 30 GLY B N 1
ATOM 1171 C CA . GLY B 1 30 ? -9.203 31.156 -5.508 1 36.25 30 GLY B CA 1
ATOM 1172 C C . GLY B 1 30 ? -10.258 31.672 -4.547 1 36.25 30 GLY B C 1
ATOM 1173 O O . GLY B 1 30 ? -10.188 32.812 -4.09 1 36.25 30 GLY B O 1
ATOM 1174 N N . ALA B 1 31 ? -11.492 31.094 -4.707 1 38.91 31 ALA B N 1
ATOM 1175 C CA . ALA B 1 31 ? -12.656 31.406 -3.887 1 38.91 31 ALA B CA 1
ATOM 1176 C C . ALA B 1 31 ? -12.242 31.766 -2.463 1 38.91 31 ALA B C 1
ATOM 1178 O O . ALA B 1 31 ? -11.25 31.234 -1.946 1 38.91 31 ALA B O 1
ATOM 1179 N N . PRO B 1 32 ? -12.609 32.906 -1.935 1 38.91 32 PRO B N 1
ATOM 1180 C CA . PRO B 1 32 ? -12.383 33.25 -0.529 1 38.91 32 PRO B CA 1
ATOM 1181 C C . PRO B 1 32 ? -12.539 32.062 0.406 1 38.91 32 PRO B C 1
ATOM 1183 O O . PRO B 1 32 ? -13.359 31.172 0.15 1 38.91 32 PRO B O 1
ATOM 1186 N N . GLY B 1 33 ? -11.477 31.391 0.98 1 40 33 GLY B N 1
ATOM 1187 C CA . GLY B 1 33 ? -11.609 30.438 2.07 1 40 33 GLY B CA 1
ATOM 1188 C C . GLY B 1 33 ? -12.93 30.562 2.812 1 40 33 GLY B C 1
ATOM 1189 O O . GLY B 1 33 ? -13.602 31.594 2.721 1 40 33 GLY B O 1
ATOM 1190 N N . GLU B 1 34 ? -13.781 29.531 2.855 1 48.06 34 GLU B N 1
ATOM 1191 C CA . GLU B 1 34 ? -14.914 29.719 3.758 1 48.06 34 GLU B CA 1
ATOM 1192 C C . GLU B 1 34 ? -14.648 30.844 4.754 1 48.06 34 GLU B C 1
ATOM 1194 O O . GLU B 1 34 ? -13.508 31.062 5.152 1 48.06 34 GLU B O 1
ATOM 1199 N N . PRO B 1 35 ? -15.438 31.703 5.176 1 48.09 35 PRO B N 1
ATOM 1200 C CA . PRO B 1 35 ? -15.125 32.812 6.062 1 48.09 35 PRO B CA 1
ATOM 1201 C C . PRO B 1 35 ? -13.914 32.531 6.957 1 48.09 35 PRO B C 1
ATOM 1203 O O . PRO B 1 35 ? -13.406 31.422 6.992 1 48.09 35 PRO B O 1
ATOM 1206 N N . GLY B 1 36 ? -13.945 33.281 8.469 1 51.81 36 GLY B N 1
ATOM 1207 C CA . GLY B 1 36 ? -13.148 33.906 9.508 1 51.81 36 GLY B CA 1
ATOM 1208 C C . GLY B 1 36 ? -12.219 32.938 10.219 1 51.81 36 GLY B C 1
ATOM 1209 O O . GLY B 1 36 ? -12.047 33.031 11.438 1 51.81 36 GLY B O 1
ATOM 1210 N N . LYS B 1 37 ? -12.102 31.703 9.781 1 63.5 37 LYS B N 1
ATOM 1211 C CA . LYS B 1 37 ? -11.25 31.047 10.773 1 63.5 37 LYS B CA 1
ATOM 1212 C C . LYS B 1 37 ? -9.914 31.766 10.914 1 63.5 37 LYS B C 1
ATOM 1214 O O . LYS B 1 37 ? -9.359 32.25 9.922 1 63.5 37 LYS B O 1
ATOM 1219 N N . THR B 1 38 ? -9.734 32.094 12.016 1 74.06 38 THR B N 1
ATOM 1220 C CA . THR B 1 38 ? -8.43 32.656 12.32 1 74.06 38 THR B CA 1
ATOM 1221 C C . THR B 1 38 ? -7.305 31.766 11.836 1 74.06 38 THR B C 1
ATOM 1223 O O . THR B 1 38 ? -7.535 30.594 11.523 1 74.06 38 THR B O 1
ATOM 1226 N N . MET B 1 39 ? -6.242 32.188 11.445 1 78.5 39 MET B N 1
ATOM 1227 C CA . MET B 1 39 ? -5.059 31.469 10.969 1 78.5 39 MET B CA 1
ATOM 1228 C C . MET B 1 39 ? -4.82 30.203 11.797 1 78.5 39 MET B C 1
ATOM 1230 O O . MET B 1 39 ? -4.59 29.141 11.234 1 78.5 39 MET B O 1
ATOM 1234 N N . PRO B 1 40 ? -5.09 30.281 13.109 1 79.62 40 PRO B N 1
ATOM 1235 C CA . PRO B 1 40 ? -4.91 29.078 13.922 1 79.62 40 PRO B CA 1
ATOM 1236 C C . PRO B 1 40 ? -5.973 28.016 13.648 1 79.62 40 PRO B C 1
ATOM 1238 O O . PRO B 1 40 ? -5.68 26.828 13.68 1 79.62 40 PRO B O 1
ATOM 1241 N N . GLU B 1 41 ? -7.137 28.469 13.258 1 82.94 41 GLU B N 1
ATOM 1242 C CA . GLU B 1 41 ? -8.227 27.531 12.992 1 82.94 41 GLU B CA 1
ATOM 1243 C C . GLU B 1 41 ? -8.008 26.781 11.68 1 82.94 41 GLU B C 1
ATOM 1245 O O . GLU B 1 41 ? -8.289 25.594 11.586 1 82.94 41 GLU B O 1
ATOM 1250 N N . GLN B 1 42 ? -7.527 27.422 10.734 1 85.12 42 GLN B N 1
ATOM 1251 C CA . GLN B 1 42 ? -7.246 26.812 9.438 1 85.12 42 GLN B CA 1
ATOM 1252 C C . GLN B 1 42 ? -6.113 25.797 9.555 1 85.12 42 GLN B C 1
ATOM 1254 O O . GLN B 1 42 ? -6.184 24.719 8.961 1 85.12 42 GLN B O 1
ATOM 1259 N N . LEU B 1 43 ? -5.129 26.141 10.328 1 84.44 43 LEU B N 1
ATOM 1260 C CA . LEU B 1 43 ? -4.004 25.25 10.531 1 84.44 43 LEU B CA 1
ATOM 1261 C C . LEU B 1 43 ? -4.441 23.984 11.266 1 84.44 43 LEU B C 1
ATOM 1263 O O . LEU B 1 43 ? -4.027 22.875 10.914 1 84.44 43 LEU B O 1
ATOM 1267 N N . ALA B 1 44 ? -5.312 24.234 12.203 1 83.81 44 ALA B N 1
ATOM 1268 C CA . ALA B 1 44 ? -5.832 23.094 12.969 1 83.81 44 ALA B CA 1
ATOM 1269 C C . ALA B 1 44 ? -6.668 22.172 12.086 1 83.81 44 ALA B C 1
ATOM 1271 O O . ALA B 1 44 ? -6.582 20.953 12.203 1 83.81 44 ALA B O 1
ATOM 1272 N N . GLN B 1 45 ? -7.41 22.703 11.258 1 88.06 45 GLN B N 1
ATOM 1273 C CA . GLN B 1 45 ? -8.227 21.922 10.344 1 88.06 45 GLN B CA 1
ATOM 1274 C C . GLN B 1 45 ? -7.363 21.141 9.359 1 88.06 45 GLN B C 1
ATOM 1276 O O . GLN B 1 45 ? -7.648 19.969 9.062 1 88.06 45 GLN B O 1
ATOM 1281 N N . ASN B 1 46 ? -6.34 21.75 8.844 1 88.62 46 ASN B N 1
ATOM 1282 C CA . ASN B 1 46 ? -5.414 21.078 7.938 1 88.62 46 ASN B CA 1
ATOM 1283 C C . ASN B 1 46 ? -4.711 19.906 8.625 1 88.62 46 ASN B C 1
ATOM 1285 O O . ASN B 1 46 ? -4.531 18.844 8.031 1 88.62 46 ASN B O 1
ATOM 1289 N N . LEU B 1 47 ? -4.43 20.125 9.812 1 89.56 47 LEU B N 1
ATOM 1290 C CA . LEU B 1 47 ? -3.771 19.078 10.586 1 89.56 47 LEU B CA 1
ATOM 1291 C C . LEU B 1 47 ? -4.699 17.891 10.781 1 89.56 47 LEU B C 1
ATOM 1293 O O . LEU B 1 47 ? -4.273 16.734 10.648 1 89.56 47 LEU B O 1
ATOM 1297 N N . LYS B 1 48 ? -5.875 18.188 11.055 1 88.38 48 LYS B N 1
ATOM 1298 C CA . LYS B 1 48 ? -6.859 17.125 11.242 1 88.38 48 LYS B CA 1
ATOM 1299 C C . LYS B 1 48 ? -7.078 16.344 9.945 1 88.38 48 LYS B C 1
ATOM 1301 O O . LYS B 1 48 ? -7.098 15.109 9.945 1 88.38 48 LYS B O 1
ATOM 1306 N N . THR B 1 49 ? -7.289 16.984 8.812 1 89.56 49 THR B N 1
ATOM 1307 C CA . THR B 1 49 ? -7.492 16.359 7.508 1 89.56 49 THR B CA 1
ATOM 1308 C C . THR B 1 49 ? -6.305 15.469 7.145 1 89.56 49 THR B C 1
ATOM 1310 O O . THR B 1 49 ? -6.488 14.336 6.691 1 89.56 49 THR B O 1
ATOM 1313 N N . GLN B 1 50 ? -5.117 15.984 7.422 1 89.06 50 GLN B N 1
ATOM 1314 C CA . GLN B 1 50 ? -3.914 15.219 7.133 1 89.06 50 GLN B CA 1
ATOM 1315 C C . GLN B 1 50 ? -3.811 13.992 8.039 1 89.06 50 GLN B C 1
ATOM 1317 O O . GLN B 1 50 ? -3.393 12.922 7.602 1 89.06 50 GLN B O 1
ATOM 1322 N N . GLY B 1 51 ? -4.16 14.219 9.242 1 88.88 51 GLY B N 1
ATOM 1323 C CA . GLY B 1 51 ? -4.176 13.094 10.164 1 88.88 51 GLY B CA 1
ATOM 1324 C C . GLY B 1 51 ? -5.109 11.977 9.727 1 88.88 51 GLY B C 1
ATOM 1325 O O . GLY B 1 51 ? -4.738 10.805 9.758 1 88.88 51 GLY B O 1
ATOM 1326 N N . ASP B 1 52 ? -6.27 12.312 9.305 1 89.19 52 ASP B N 1
ATOM 1327 C CA . ASP B 1 52 ? -7.254 11.352 8.82 1 89.19 52 ASP B CA 1
ATOM 1328 C C . ASP B 1 52 ? -6.742 10.609 7.586 1 89.19 52 ASP B C 1
ATOM 1330 O O . ASP B 1 52 ? -6.898 9.391 7.477 1 89.19 52 ASP B O 1
ATOM 1334 N N . ALA B 1 53 ? -6.152 11.344 6.707 1 91.38 53 ALA B N 1
ATOM 1335 C CA . ALA B 1 53 ? -5.586 10.734 5.508 1 91.38 53 ALA B CA 1
ATOM 1336 C C . ALA B 1 53 ? -4.5 9.727 5.863 1 91.38 53 ALA B C 1
ATOM 1338 O O . ALA B 1 53 ? -4.414 8.656 5.258 1 91.38 53 ALA B O 1
ATOM 1339 N N . MET B 1 54 ? -3.709 10.078 6.863 1 91.94 54 MET B N 1
ATOM 1340 C CA . MET B 1 54 ? -2.631 9.188 7.281 1 91.94 54 MET B CA 1
ATOM 1341 C C . MET B 1 54 ? -3.189 7.887 7.844 1 91.94 54 MET B C 1
ATOM 1343 O O . MET B 1 54 ? -2.641 6.812 7.598 1 91.94 54 MET B O 1
ATOM 1347 N N . ILE B 1 55 ? -4.211 8.039 8.547 1 91.12 55 ILE B N 1
ATOM 1348 C CA . ILE B 1 55 ? -4.879 6.867 9.102 1 91.12 55 ILE B CA 1
ATOM 1349 C C . ILE B 1 55 ? -5.391 5.977 7.973 1 91.12 55 ILE B C 1
ATOM 1351 O O . ILE B 1 55 ? -5.191 4.762 7.992 1 91.12 55 ILE B O 1
ATOM 1355 N N . GLN B 1 56 ? -5.996 6.559 6.977 1 92.94 56 GLN B N 1
ATOM 1356 C CA . GLN B 1 56 ? -6.512 5.812 5.836 1 92.94 56 GLN B CA 1
ATOM 1357 C C . GLN B 1 56 ? -5.379 5.133 5.07 1 92.94 56 GLN B C 1
ATOM 1359 O O . GLN B 1 56 ? -5.484 3.957 4.711 1 92.94 56 GLN B O 1
ATOM 1364 N N . TYR B 1 57 ? -4.332 5.871 4.895 1 93.62 57 TYR B N 1
ATOM 1365 C CA . TYR B 1 57 ? -3.189 5.305 4.188 1 93.62 57 TYR B CA 1
ATOM 1366 C C . TYR B 1 57 ? -2.588 4.141 4.965 1 93.62 57 TYR B C 1
ATOM 1368 O O . TYR B 1 57 ? -2.223 3.119 4.379 1 93.62 57 TYR B O 1
ATOM 1376 N N . GLY B 1 58 ? -2.496 4.379 6.223 1 93.62 58 GLY B N 1
ATOM 1377 C CA . GLY B 1 58 ? -1.975 3.307 7.055 1 93.62 58 GLY B CA 1
ATOM 1378 C C . GLY B 1 58 ? -2.779 2.025 6.949 1 93.62 58 GLY B C 1
ATOM 1379 O O . GLY B 1 58 ? -2.213 0.938 6.82 1 93.62 58 GLY B O 1
ATOM 1380 N N . ALA B 1 59 ? -4.059 2.148 7.035 1 94.38 59 ALA B N 1
ATOM 1381 C CA . ALA B 1 59 ? -4.93 0.983 6.918 1 94.38 59 ALA B CA 1
ATOM 1382 C C . ALA B 1 59 ? -4.75 0.298 5.566 1 94.38 59 ALA B C 1
ATOM 1384 O O . ALA B 1 59 ? -4.676 -0.931 5.492 1 94.38 59 ALA B O 1
ATOM 1385 N N . ARG B 1 60 ? -4.695 1.077 4.484 1 95.31 60 ARG B N 1
ATOM 1386 C CA . ARG B 1 60 ? -4.531 0.536 3.141 1 95.31 60 ARG B CA 1
ATOM 1387 C C . ARG B 1 60 ? -3.207 -0.212 3.01 1 95.31 60 ARG B C 1
ATOM 1389 O O . ARG B 1 60 ? -3.162 -1.309 2.449 1 95.31 60 ARG B O 1
ATOM 1396 N N . LEU B 1 61 ? -2.168 0.391 3.562 1 96.5 61 LEU B N 1
ATOM 1397 C CA . LEU B 1 61 ? -0.852 -0.234 3.506 1 96.5 61 LEU B CA 1
ATOM 1398 C C . LEU B 1 61 ? -0.852 -1.567 4.246 1 96.5 61 LEU B C 1
ATOM 1400 O O . LEU B 1 61 ? -0.268 -2.545 3.77 1 96.5 61 LEU B O 1
ATOM 1404 N N . LEU B 1 62 ? -1.501 -1.657 5.332 1 95.81 62 LEU B N 1
ATOM 1405 C CA . LEU B 1 62 ? -1.562 -2.891 6.109 1 95.81 62 LEU B CA 1
ATOM 1406 C C . LEU B 1 62 ? -2.238 -4 5.312 1 95.81 62 LEU B C 1
ATOM 1408 O O . LEU B 1 62 ? -1.718 -5.117 5.23 1 95.81 62 LEU B O 1
ATOM 1412 N N . VAL B 1 63 ? -3.34 -3.662 4.734 1 97.19 63 VAL B N 1
ATOM 1413 C CA . VAL B 1 63 ? -4.086 -4.656 3.971 1 97.19 63 VAL B CA 1
ATOM 1414 C C . VAL B 1 63 ? -3.26 -5.117 2.773 1 97.19 63 VAL B C 1
ATOM 1416 O O . VAL B 1 63 ? -3.18 -6.316 2.49 1 97.19 63 VAL B O 1
ATOM 1419 N N . MET B 1 64 ? -2.627 -4.215 2.094 1 97 64 MET B N 1
ATOM 1420 C CA . MET B 1 64 ? -1.815 -4.551 0.927 1 97 64 MET B CA 1
ATOM 1421 C C . MET B 1 64 ? -0.641 -5.441 1.32 1 97 64 MET B C 1
ATOM 1423 O O . MET B 1 64 ? -0.282 -6.363 0.584 1 97 64 MET B O 1
ATOM 1427 N N . ARG B 1 65 ? -0.084 -5.113 2.441 1 96.38 65 ARG B N 1
ATOM 1428 C CA . ARG B 1 65 ? 1.016 -5.945 2.92 1 96.38 65 ARG B CA 1
ATOM 1429 C C . ARG B 1 65 ? 0.548 -7.375 3.182 1 96.38 65 ARG B C 1
ATOM 1431 O O . ARG B 1 65 ? 1.232 -8.336 2.818 1 96.38 65 ARG B O 1
ATOM 1438 N N . GLU B 1 66 ? -0.577 -7.516 3.795 1 97 66 GLU B N 1
ATOM 1439 C CA . GLU B 1 66 ? -1.116 -8.844 4.07 1 97 66 GLU B CA 1
ATOM 1440 C C . GLU B 1 66 ? -1.434 -9.586 2.775 1 97 66 GLU B C 1
ATOM 1442 O O . GLU B 1 66 ? -1.216 -10.797 2.68 1 97 66 GLU B O 1
ATOM 1447 N N . LEU B 1 67 ? -1.971 -8.867 1.832 1 97.44 67 LEU B N 1
ATOM 1448 C CA . LEU B 1 67 ? -2.254 -9.492 0.544 1 97.44 67 LEU B CA 1
ATOM 1449 C C . LEU B 1 67 ? -0.963 -9.922 -0.146 1 97.44 67 LEU B C 1
ATOM 1451 O O . LEU B 1 67 ? -0.883 -11.023 -0.693 1 97.44 67 LEU B O 1
ATOM 1455 N N . LEU B 1 68 ? 0.02 -9.102 -0.129 1 95.75 68 LEU B N 1
ATOM 1456 C CA . LEU B 1 68 ? 1.307 -9.43 -0.73 1 95.75 68 LEU B CA 1
ATOM 1457 C C . LEU B 1 68 ? 1.899 -10.68 -0.093 1 95.75 68 LEU B C 1
ATOM 1459 O O . LEU B 1 68 ? 2.383 -11.57 -0.796 1 95.75 68 LEU B O 1
ATOM 1463 N N . CYS B 1 69 ? 1.831 -10.734 1.221 1 94.25 69 CYS B N 1
ATOM 1464 C CA . CYS B 1 69 ? 2.307 -11.914 1.928 1 94.25 69 CYS B CA 1
ATOM 1465 C C . CYS B 1 69 ? 1.522 -13.148 1.507 1 94.25 69 CYS B C 1
ATOM 1467 O O . CYS B 1 69 ? 2.107 -14.211 1.27 1 94.25 69 CYS B O 1
ATOM 1469 N N . SER B 1 70 ? 0.275 -13.016 1.338 1 95.5 70 SER B N 1
ATOM 1470 C CA . SER B 1 70 ? -0.589 -14.125 0.938 1 95.5 70 SER B CA 1
ATOM 1471 C C . SER B 1 70 ? -0.245 -14.617 -0.463 1 95.5 70 SER B C 1
ATOM 1473 O O . SER B 1 70 ? -0.302 -15.82 -0.736 1 95.5 70 SER B O 1
ATOM 1475 N N . LEU B 1 71 ? 0.062 -13.695 -1.338 1 94 71 LEU B N 1
ATOM 1476 C CA . LEU B 1 71 ? 0.368 -14.023 -2.727 1 94 71 LEU B CA 1
ATOM 1477 C C . LEU B 1 71 ? 1.761 -14.625 -2.85 1 94 71 LEU B C 1
ATOM 1479 O O . LEU B 1 71 ? 1.994 -15.492 -3.699 1 94 71 LEU B O 1
ATOM 1483 N N . THR B 1 72 ? 2.635 -14.234 -1.984 1 91.75 72 THR B N 1
ATOM 1484 C CA . THR B 1 72 ? 4.023 -14.641 -2.146 1 91.75 72 THR B CA 1
ATOM 1485 C C . THR B 1 72 ? 4.301 -15.938 -1.385 1 91.75 72 THR B C 1
ATOM 1487 O O . THR B 1 72 ? 5.254 -16.656 -1.694 1 91.75 72 THR B O 1
ATOM 1490 N N . THR B 1 73 ? 3.424 -16.078 -0.417 1 88 73 THR B N 1
ATOM 1491 C CA . THR B 1 73 ? 3.572 -17.328 0.336 1 88 73 THR B CA 1
ATOM 1492 C C . THR B 1 73 ? 3.299 -18.531 -0.555 1 88 73 THR B C 1
ATOM 1494 O O . THR B 1 73 ? 2.223 -18.641 -1.148 1 88 73 THR B O 1
ATOM 1497 N N . GLY B 1 74 ? 4.266 -19.344 -0.885 1 80 74 GLY B N 1
ATOM 1498 C CA . GLY B 1 74 ? 4.113 -20.578 -1.634 1 80 74 GLY B CA 1
ATOM 1499 C C . GLY B 1 74 ? 4.297 -20.406 -3.129 1 80 74 GLY B C 1
ATOM 1500 O O . GLY B 1 74 ? 3.973 -21.297 -3.912 1 80 74 GLY B O 1
ATOM 1501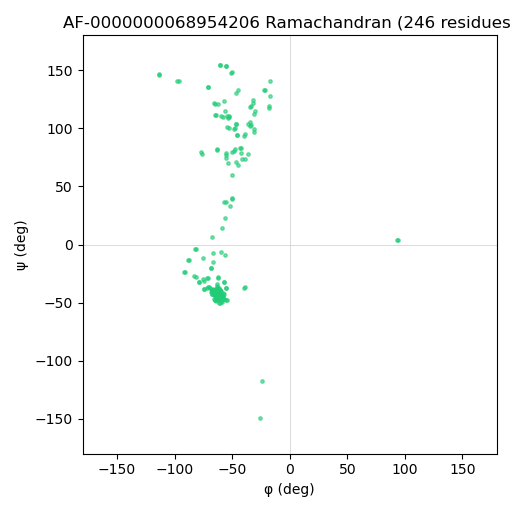 N N . LEU B 1 75 ? 4.613 -19.297 -3.543 1 86.19 75 LEU B N 1
ATOM 1502 C CA . LEU B 1 75 ? 4.863 -19.047 -4.961 1 86.19 75 LEU B CA 1
ATOM 1503 C C . LEU B 1 75 ? 6.086 -19.828 -5.438 1 86.19 75 LEU B C 1
ATOM 1505 O O . LEU B 1 75 ? 7.176 -19.688 -4.883 1 86.19 75 LEU B O 1
ATOM 1509 N N . PRO B 1 76 ? 5.82 -20.656 -6.414 1 88.38 76 PRO B N 1
ATOM 1510 C CA . PRO B 1 76 ? 6.973 -21.375 -6.953 1 88.38 76 PRO B CA 1
ATOM 1511 C C . PRO B 1 76 ? 8.039 -20.453 -7.527 1 88.38 76 PRO B C 1
ATOM 1513 O O . PRO B 1 76 ? 7.73 -19.328 -7.953 1 88.38 76 PRO B O 1
ATOM 1516 N N . PRO B 1 77 ? 9.273 -20.906 -7.547 1 89.19 77 PRO B N 1
ATOM 1517 C CA . PRO B 1 77 ? 10.383 -20.062 -8.016 1 89.19 77 PRO B CA 1
ATOM 1518 C C . PRO B 1 77 ? 10.156 -19.516 -9.422 1 89.19 77 PRO B C 1
ATOM 1520 O O . PRO B 1 77 ? 10.492 -18.359 -9.695 1 89.19 77 PRO B O 1
ATOM 1523 N N . ALA B 1 78 ? 9.594 -20.281 -10.258 1 90 78 ALA B N 1
ATOM 1524 C CA . ALA B 1 78 ? 9.359 -19.812 -11.625 1 90 78 ALA B CA 1
ATOM 1525 C C . ALA B 1 78 ? 8.336 -18.672 -11.648 1 90 78 ALA B C 1
ATOM 1527 O O . ALA B 1 78 ? 8.492 -17.719 -12.406 1 90 78 ALA B O 1
ATOM 1528 N N . ALA B 1 79 ? 7.371 -18.797 -10.828 1 89.62 79 ALA B N 1
ATOM 1529 C CA . ALA B 1 79 ? 6.344 -17.766 -10.758 1 89.62 79 ALA B CA 1
ATOM 1530 C C . ALA B 1 79 ? 6.902 -16.484 -10.133 1 89.62 79 ALA B C 1
ATOM 1532 O O . ALA B 1 79 ? 6.531 -15.383 -10.531 1 89.62 79 ALA B O 1
ATOM 1533 N N . ARG B 1 80 ? 7.746 -16.672 -9.203 1 90.81 80 ARG B N 1
ATOM 1534 C CA . ARG B 1 80 ? 8.398 -15.531 -8.57 1 90.81 80 ARG B CA 1
ATOM 1535 C C . ARG B 1 80 ? 9.242 -14.758 -9.578 1 90.81 80 ARG B C 1
ATOM 1537 O O . ARG B 1 80 ? 9.219 -13.531 -9.609 1 90.81 80 ARG B O 1
ATOM 1544 N N . ALA B 1 81 ? 9.922 -15.516 -10.375 1 93.31 81 ALA B N 1
ATOM 1545 C CA . ALA B 1 81 ? 10.758 -14.898 -11.398 1 93.31 81 ALA B CA 1
ATOM 1546 C C . ALA B 1 81 ? 9.914 -14.133 -12.414 1 93.31 81 ALA B C 1
ATOM 1548 O O . ALA B 1 81 ? 10.266 -13.023 -12.82 1 93.31 81 ALA B O 1
ATOM 1549 N N . SER B 1 82 ? 8.883 -14.758 -12.781 1 94.12 82 SER B N 1
ATOM 1550 C CA . SER B 1 82 ? 7.98 -14.102 -13.727 1 94.12 82 SER B CA 1
ATOM 1551 C C . SER B 1 82 ? 7.375 -12.844 -13.117 1 94.12 82 SER B C 1
ATOM 1553 O O . SER B 1 82 ? 7.246 -11.82 -13.805 1 94.12 82 SER B O 1
ATOM 1555 N N . ALA B 1 83 ? 7.008 -12.906 -11.875 1 93.75 83 ALA B N 1
ATOM 1556 C CA . ALA B 1 83 ? 6.445 -11.75 -11.188 1 93.75 83 ALA B CA 1
ATOM 1557 C C . ALA B 1 83 ? 7.469 -10.625 -11.086 1 93.75 83 ALA B C 1
ATOM 1559 O O . ALA B 1 83 ? 7.121 -9.445 -11.242 1 93.75 83 ALA B O 1
ATOM 1560 N N . GLU B 1 84 ? 8.672 -11 -10.789 1 96 84 GLU B N 1
ATOM 1561 C CA . GLU B 1 84 ? 9.734 -10 -10.719 1 96 84 GLU B CA 1
ATOM 1562 C C . GLU B 1 84 ? 9.898 -9.273 -12.047 1 96 84 GLU B C 1
ATOM 1564 O O . GLU B 1 84 ? 10.055 -8.055 -12.078 1 96 84 GLU B O 1
ATOM 1569 N N . GLN B 1 85 ? 9.891 -10.016 -13.109 1 96.5 85 GLN B N 1
ATOM 1570 C CA . GLN B 1 85 ? 10.031 -9.414 -14.43 1 96.5 85 GLN B CA 1
ATOM 1571 C C . GLN B 1 85 ? 8.875 -8.461 -14.727 1 96.5 85 GLN B C 1
ATOM 1573 O O . GLN B 1 85 ? 9.094 -7.348 -15.211 1 96.5 85 GLN B O 1
ATOM 1578 N N . ARG B 1 86 ? 7.738 -8.867 -14.438 1 96.31 86 ARG B N 1
ATOM 1579 C CA . ARG B 1 86 ? 6.578 -8.008 -14.633 1 96.31 86 ARG B CA 1
ATOM 1580 C C . ARG B 1 86 ? 6.656 -6.766 -13.758 1 96.31 86 ARG B C 1
ATOM 1582 O O . ARG B 1 86 ? 6.316 -5.664 -14.203 1 96.31 86 ARG B O 1
ATOM 1589 N N . PHE B 1 87 ? 7.062 -6.984 -12.555 1 97.5 87 PHE B N 1
ATOM 1590 C CA . PHE B 1 87 ? 7.188 -5.867 -11.625 1 97.5 87 PHE B CA 1
ATOM 1591 C C . PHE B 1 87 ? 8.18 -4.836 -12.148 1 97.5 87 PHE B C 1
ATOM 1593 O O . PHE B 1 87 ? 7.902 -3.635 -12.117 1 97.5 87 PHE B O 1
ATOM 1600 N N . ARG B 1 88 ? 9.258 -5.27 -12.641 1 97.56 88 ARG B N 1
ATOM 1601 C CA . ARG B 1 88 ? 10.258 -4.371 -13.203 1 97.56 88 ARG B CA 1
ATOM 1602 C C . ARG B 1 88 ? 9.695 -3.584 -14.383 1 97.56 88 ARG B C 1
ATOM 1604 O O . ARG B 1 88 ? 9.938 -2.381 -14.508 1 97.56 88 ARG B O 1
ATOM 1611 N N . GLN B 1 89 ? 8.969 -4.23 -15.164 1 97.12 89 GLN B N 1
ATOM 1612 C CA . GLN B 1 89 ? 8.344 -3.561 -16.297 1 97.12 89 GLN B CA 1
ATOM 1613 C C . GLN B 1 89 ? 7.359 -2.492 -15.836 1 97.12 89 GLN B C 1
ATOM 1615 O O . GLN B 1 89 ? 7.355 -1.376 -16.359 1 97.12 89 GLN B O 1
ATOM 1620 N N . ARG B 1 90 ? 6.605 -2.82 -14.914 1 95.75 90 ARG B N 1
ATOM 1621 C CA . ARG B 1 90 ? 5.605 -1.885 -14.406 1 95.75 90 ARG B CA 1
ATOM 1622 C C . ARG B 1 90 ? 6.27 -0.704 -13.703 1 95.75 90 ARG B C 1
ATOM 1624 O O . ARG B 1 90 ? 5.805 0.433 -13.82 1 95.75 90 ARG B O 1
ATOM 1631 N N . ILE B 1 91 ? 7.297 -1 -12.992 1 96.88 91 ILE B N 1
ATOM 1632 C CA . ILE B 1 91 ? 8.023 0.06 -12.297 1 96.88 91 ILE B CA 1
ATOM 1633 C C . ILE B 1 91 ? 8.648 1.008 -13.32 1 96.88 91 ILE B C 1
ATOM 1635 O O . ILE B 1 91 ? 8.648 2.227 -13.133 1 96.88 91 ILE B O 1
ATOM 1639 N N . ASN B 1 92 ? 9.172 0.464 -14.328 1 95.25 92 ASN B N 1
ATOM 1640 C CA . ASN B 1 92 ? 9.719 1.308 -15.391 1 95.25 92 ASN B CA 1
ATOM 1641 C C . ASN B 1 92 ? 8.656 2.236 -15.969 1 95.25 92 ASN B C 1
ATOM 1643 O O . ASN B 1 92 ? 8.914 3.424 -16.172 1 95.25 92 ASN B O 1
ATOM 1647 N N . GLN B 1 93 ? 7.555 1.72 -16.203 1 93.88 93 GLN B N 1
ATOM 1648 C CA . GLN B 1 93 ? 6.445 2.523 -16.703 1 93.88 93 GLN B CA 1
ATOM 1649 C C . GLN B 1 93 ? 6.0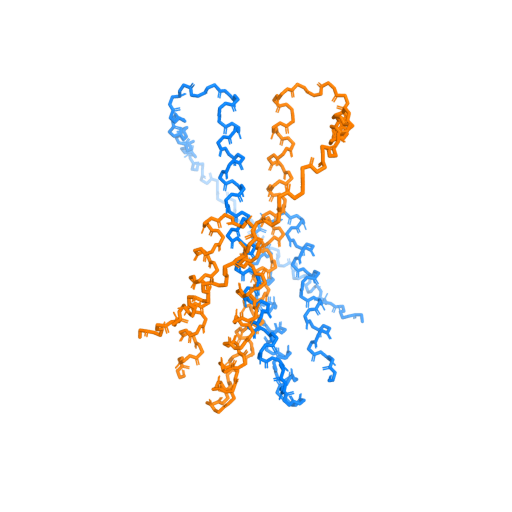43 3.592 -15.688 1 93.88 93 GLN B C 1
ATOM 1651 O O . GLN B 1 93 ? 5.812 4.746 -16.047 1 93.88 93 GLN B O 1
ATOM 1656 N N . LEU B 1 94 ? 6.008 3.178 -14.477 1 92.88 94 LEU B N 1
ATOM 1657 C CA . LEU B 1 94 ? 5.652 4.105 -13.406 1 92.88 94 LEU B CA 1
ATOM 1658 C C . LEU B 1 94 ? 6.66 5.246 -13.32 1 92.88 94 LEU B C 1
ATOM 1660 O O . LEU B 1 94 ? 6.277 6.41 -13.18 1 92.88 94 LEU B O 1
ATOM 1664 N N . MET B 1 95 ? 7.852 4.898 -13.352 1 89.88 95 MET B N 1
ATOM 1665 C CA . MET B 1 95 ? 8.914 5.895 -13.266 1 89.88 95 MET B CA 1
ATOM 1666 C C . MET B 1 95 ? 8.844 6.863 -14.438 1 89.88 95 MET B C 1
ATOM 1668 O O . MET B 1 95 ? 9.109 8.055 -14.281 1 89.88 95 MET B O 1
ATOM 1672 N N . SER B 1 96 ? 8.539 6.336 -15.578 1 89.31 96 SER B N 1
ATOM 1673 C CA . SER B 1 96 ? 8.406 7.191 -16.75 1 89.31 96 SER B CA 1
ATOM 1674 C C . SER B 1 96 ? 7.266 8.188 -16.578 1 89.31 96 SER B C 1
ATOM 1676 O O . SER B 1 96 ? 7.379 9.344 -17 1 89.31 96 SER B O 1
ATOM 1678 N N . LEU B 1 97 ? 6.203 7.754 -15.961 1 84.31 97 LEU B N 1
ATOM 1679 C CA . LEU B 1 97 ? 5.043 8.609 -15.734 1 84.31 97 LEU B CA 1
ATOM 1680 C C . LEU B 1 97 ? 5.336 9.656 -14.672 1 84.31 97 LEU B C 1
ATOM 1682 O O . LEU B 1 97 ? 4.902 10.805 -14.789 1 84.31 97 LEU B O 1
ATOM 1686 N N . THR B 1 98 ? 6.086 9.297 -13.641 1 82.88 98 THR B N 1
ATOM 1687 C CA . THR B 1 98 ? 6.344 10.188 -12.516 1 82.88 98 THR B CA 1
ATOM 1688 C C . THR B 1 98 ? 7.473 11.164 -12.852 1 82.88 98 THR B C 1
ATOM 1690 O O . THR B 1 98 ? 7.57 12.234 -12.266 1 82.88 98 THR B O 1
ATOM 1693 N N . ASP B 1 99 ? 8.367 10.836 -13.688 1 76.94 99 ASP B N 1
ATOM 1694 C CA . ASP B 1 99 ? 9.453 11.719 -14.102 1 76.94 99 ASP B CA 1
ATOM 1695 C C . ASP B 1 99 ? 8.906 12.969 -14.789 1 76.94 99 ASP B C 1
ATOM 1697 O O . ASP B 1 99 ? 9.539 14.031 -14.75 1 76.94 99 ASP B O 1
ATOM 1701 N N . ASP B 1 100 ? 7.844 12.805 -15.352 1 74.5 100 ASP B N 1
ATOM 1702 C CA . ASP B 1 100 ? 7.246 13.914 -16.094 1 74.5 100 ASP B CA 1
ATOM 1703 C C . ASP B 1 100 ? 6.5 14.852 -15.148 1 74.5 100 ASP B C 1
ATOM 1705 O O . ASP B 1 100 ? 6.039 15.922 -15.57 1 74.5 100 ASP B O 1
ATOM 1709 N N . HIS B 1 101 ? 6.496 14.445 -14 1 71.56 101 HIS B N 1
ATOM 1710 C CA . HIS B 1 101 ? 5.809 15.281 -13.023 1 71.56 101 HIS B CA 1
ATOM 1711 C C . HIS B 1 101 ? 6.789 15.867 -12.016 1 71.56 101 HIS B C 1
ATOM 1713 O O . HIS B 1 101 ? 7.855 15.289 -11.773 1 71.56 101 HIS B O 1
ATOM 1719 N N . VAL B 1 102 ? 6.43 17.031 -11.648 1 74.81 102 VAL B N 1
ATOM 1720 C CA . VAL B 1 102 ? 7.234 17.688 -10.625 1 74.81 102 VAL B CA 1
ATOM 1721 C C . VAL B 1 102 ? 6.914 17.094 -9.258 1 74.81 102 VAL B C 1
ATOM 1723 O O . VAL B 1 102 ? 6.035 17.578 -8.547 1 74.81 102 VAL B O 1
ATOM 1726 N N . LEU B 1 103 ? 7.441 15.93 -8.953 1 82 103 LEU B N 1
ATOM 1727 C CA . LEU B 1 103 ? 7.266 15.32 -7.641 1 82 103 LEU B CA 1
ATOM 1728 C C . LEU B 1 103 ? 8.453 15.617 -6.738 1 82 103 LEU B C 1
ATOM 1730 O O . LEU B 1 103 ? 9.578 15.766 -7.215 1 82 103 LEU B O 1
ATOM 1734 N N . PRO B 1 104 ? 8.164 15.867 -5.473 1 86.38 104 PRO B N 1
ATOM 1735 C CA . PRO B 1 104 ? 9.258 16.141 -4.543 1 86.38 104 PRO B CA 1
ATOM 1736 C C . PRO B 1 104 ? 10.312 15.039 -4.516 1 86.38 104 PRO B C 1
ATOM 1738 O O . PRO B 1 104 ? 10 13.883 -4.809 1 86.38 104 PRO B O 1
ATOM 1741 N N . ALA B 1 105 ? 11.492 15.453 -4.172 1 87.19 105 ALA B N 1
ATOM 1742 C CA . ALA B 1 105 ? 12.594 14.5 -4.062 1 87.19 105 ALA B CA 1
ATOM 1743 C C . ALA B 1 105 ? 12.258 13.391 -3.07 1 87.19 105 ALA B C 1
ATOM 1745 O O . ALA B 1 105 ? 12.656 12.234 -3.258 1 87.19 105 ALA B O 1
ATOM 1746 N N . GLU B 1 106 ? 11.5 13.758 -2.074 1 88.06 106 GLU B N 1
ATOM 1747 C CA . GLU B 1 106 ? 11.094 12.805 -1.044 1 88.06 106 GLU B CA 1
ATOM 1748 C C . GLU B 1 106 ? 10.242 11.688 -1.63 1 88.06 106 GLU B C 1
ATOM 1750 O O . GLU B 1 106 ? 10.344 10.531 -1.204 1 88.06 106 GLU B O 1
ATOM 1755 N N . PHE B 1 107 ? 9.477 12.055 -2.562 1 92.44 107 PHE B N 1
ATOM 1756 C CA . PHE B 1 107 ? 8.641 11.055 -3.221 1 92.44 107 PHE B CA 1
ATOM 1757 C C . PHE B 1 107 ? 9.5 10.039 -3.965 1 92.44 107 PHE B C 1
ATOM 1759 O O . PHE B 1 107 ? 9.312 8.828 -3.807 1 92.44 107 PHE B O 1
ATOM 1766 N N . HIS B 1 108 ? 10.438 10.508 -4.715 1 91.62 108 HIS B N 1
ATOM 1767 C CA . HIS B 1 108 ? 11.289 9.641 -5.516 1 91.62 108 HIS B CA 1
ATOM 1768 C C . HIS B 1 108 ? 12.141 8.734 -4.633 1 91.62 108 HIS B C 1
ATOM 1770 O O . HIS B 1 108 ? 12.312 7.551 -4.93 1 91.62 108 HIS B O 1
ATOM 1776 N N . ARG B 1 109 ? 12.633 9.289 -3.557 1 92.81 109 ARG B N 1
ATOM 1777 C CA . ARG B 1 109 ? 13.438 8.492 -2.629 1 92.81 109 ARG B CA 1
ATOM 1778 C C . ARG B 1 109 ? 12.609 7.367 -2.018 1 92.81 109 ARG B C 1
ATOM 1780 O O . ARG B 1 109 ? 13.055 6.223 -1.953 1 92.81 109 ARG B O 1
ATOM 1787 N N . ALA B 1 110 ? 11.422 7.707 -1.632 1 93.12 110 ALA B N 1
ATOM 1788 C CA . ALA B 1 110 ? 10.539 6.707 -1.042 1 93.12 110 ALA B CA 1
ATOM 1789 C C . ALA B 1 110 ? 10.148 5.641 -2.066 1 93.12 110 ALA B C 1
ATOM 1791 O O . ALA B 1 110 ? 10.102 4.453 -1.746 1 93.12 110 ALA B O 1
ATOM 1792 N N . LEU B 1 111 ? 9.906 6.109 -3.232 1 95 111 LEU B N 1
ATOM 1793 C CA . LEU B 1 111 ? 9.539 5.195 -4.309 1 95 111 LEU B CA 1
ATOM 1794 C C . LEU B 1 111 ? 10.648 4.188 -4.574 1 95 111 LEU B C 1
ATOM 1796 O O . LEU B 1 111 ? 10.406 2.977 -4.578 1 95 111 LEU B O 1
ATOM 1800 N N . LEU B 1 112 ? 11.805 4.672 -4.73 1 95.31 112 LEU B N 1
ATOM 1801 C CA . LEU B 1 112 ? 12.938 3.816 -5.051 1 95.31 112 LEU B CA 1
ATOM 1802 C C . LEU B 1 112 ? 13.25 2.869 -3.898 1 95.31 112 LEU B C 1
ATOM 1804 O O . LEU B 1 112 ? 13.555 1.694 -4.117 1 95.31 112 LEU B O 1
ATOM 1808 N N . ALA B 1 113 ? 13.188 3.365 -2.699 1 96.06 113 ALA B N 1
ATOM 1809 C CA . ALA B 1 113 ? 13.422 2.518 -1.533 1 96.06 113 ALA B CA 1
ATOM 1810 C C . ALA B 1 113 ? 12.414 1.37 -1.477 1 96.06 113 ALA B C 1
ATOM 1812 O O . ALA B 1 113 ? 12.789 0.226 -1.205 1 96.06 113 ALA B O 1
ATOM 1813 N N . GLU B 1 114 ? 11.188 1.721 -1.744 1 96.69 114 GLU B N 1
ATOM 1814 C CA . GLU B 1 114 ? 10.133 0.713 -1.707 1 96.69 114 GLU B CA 1
ATOM 1815 C C . GLU B 1 114 ? 10.305 -0.312 -2.824 1 96.69 114 GLU B C 1
ATOM 1817 O O . GLU B 1 114 ? 10.125 -1.512 -2.605 1 96.69 114 GLU B O 1
ATOM 1822 N N . VAL B 1 115 ? 10.633 0.112 -3.984 1 97.19 115 VAL B N 1
ATOM 1823 C CA . VAL B 1 115 ? 10.867 -0.782 -5.113 1 97.19 115 VAL B CA 1
ATOM 1824 C C . VAL B 1 115 ? 12 -1.749 -4.781 1 97.19 115 VAL B C 1
ATOM 1826 O O . VAL B 1 115 ? 11.859 -2.961 -4.969 1 97.19 115 VAL B O 1
ATOM 1829 N N . ASN B 1 116 ? 13.039 -1.224 -4.312 1 96.44 116 ASN B N 1
ATOM 1830 C CA . ASN B 1 116 ? 14.195 -2.053 -3.973 1 96.44 116 ASN B CA 1
ATOM 1831 C C . ASN B 1 116 ? 13.859 -3.055 -2.871 1 96.44 116 ASN B C 1
ATOM 1833 O O . ASN B 1 116 ? 14.336 -4.191 -2.896 1 96.44 116 ASN B O 1
ATOM 1837 N N . TYR B 1 117 ? 13.164 -2.6 -1.936 1 95.62 117 TYR B N 1
ATOM 1838 C CA . TYR B 1 117 ? 12.734 -3.49 -0.861 1 95.62 117 TYR B CA 1
ATOM 1839 C C . TYR B 1 117 ? 12 -4.703 -1.418 1 95.62 117 TYR B C 1
ATOM 1841 O O . TYR B 1 117 ? 12.352 -5.844 -1.115 1 95.62 117 TYR B O 1
ATOM 1849 N N . TYR B 1 118 ? 11.062 -4.5 -2.307 1 96.12 118 TYR B N 1
ATOM 1850 C CA . TYR B 1 118 ? 10.234 -5.602 -2.785 1 96.12 118 TYR B CA 1
ATOM 1851 C C . TYR B 1 118 ? 10.984 -6.438 -3.816 1 96.12 118 TYR B C 1
ATOM 1853 O O . TYR B 1 118 ? 10.773 -7.648 -3.916 1 96.12 118 TYR B O 1
ATOM 1861 N N . LEU B 1 119 ? 11.836 -5.836 -4.582 1 95.69 119 LEU B N 1
ATOM 1862 C CA . LEU B 1 119 ? 12.68 -6.633 -5.457 1 95.69 119 LEU B CA 1
ATOM 1863 C C . LEU B 1 119 ? 13.547 -7.594 -4.645 1 95.69 119 LEU B C 1
ATOM 1865 O O . LEU B 1 119 ? 13.734 -8.75 -5.039 1 95.69 119 LEU B O 1
ATOM 1869 N N . GLY B 1 120 ? 14.031 -7.078 -3.527 1 93.56 120 GLY B N 1
ATOM 1870 C CA . GLY B 1 120 ? 14.773 -7.945 -2.623 1 93.56 120 GLY B CA 1
ATOM 1871 C C . GLY B 1 120 ? 13.922 -9.07 -2.055 1 93.56 120 GLY B C 1
ATOM 1872 O O . GLY B 1 120 ? 14.383 -10.211 -1.959 1 93.56 120 GLY B O 1
ATOM 1873 N N . GLU B 1 121 ? 12.711 -8.758 -1.701 1 91.06 121 GLU B N 1
ATOM 1874 C CA . GLU B 1 121 ? 11.805 -9.758 -1.146 1 91.06 121 GLU B CA 1
ATOM 1875 C C . GLU B 1 121 ? 11.469 -10.828 -2.176 1 91.06 121 GLU B C 1
ATOM 1877 O O . GLU B 1 121 ? 11.344 -12.008 -1.834 1 91.06 121 GLU B O 1
ATOM 1882 N N . LEU B 1 122 ? 11.273 -10.438 -3.43 1 91.44 122 LEU B N 1
ATOM 1883 C CA . LEU B 1 122 ? 10.906 -11.375 -4.484 1 91.44 122 LEU B CA 1
ATOM 1884 C C . LEU B 1 122 ? 12.055 -12.328 -4.801 1 91.44 122 LEU B C 1
ATOM 1886 O O . LEU B 1 122 ? 11.844 -13.398 -5.363 1 91.44 122 LEU B O 1
ATOM 1890 N N . LYS B 1 123 ? 13.211 -11.953 -4.441 1 87.44 123 LYS B N 1
ATOM 1891 C CA . LYS B 1 123 ? 14.391 -12.766 -4.738 1 87.44 123 LYS B CA 1
ATOM 1892 C C . LYS B 1 123 ? 14.648 -13.781 -3.633 1 87.44 123 LYS B C 1
ATOM 1894 O O . LYS B 1 123 ? 15.461 -14.688 -3.793 1 87.44 123 LYS B O 1
ATOM 1899 N N . LYS B 1 124 ? 13.953 -13.516 -2.562 1 82.25 124 LYS B N 1
ATOM 1900 C CA . LYS B 1 124 ? 14.156 -14.461 -1.463 1 82.25 124 LYS B CA 1
ATOM 1901 C C . LYS B 1 124 ? 13.531 -15.812 -1.78 1 82.25 124 LYS B C 1
ATOM 1903 O O . LYS B 1 124 ? 12.445 -15.883 -2.373 1 82.25 124 LYS B O 1
ATOM 1908 N N . PRO B 1 125 ? 14.289 -16.922 -1.485 1 68.44 125 PRO B N 1
ATOM 1909 C CA . PRO B 1 125 ? 13.797 -18.266 -1.74 1 68.44 125 PRO B CA 1
ATOM 1910 C C . PRO B 1 125 ? 12.664 -18.672 -0.796 1 68.44 125 PRO B C 1
ATOM 1912 O O . PRO B 1 125 ? 12.57 -18.156 0.316 1 68.44 125 PRO B O 1
#

Sequence (250 aa):
MFRITMLGKKTGAAAPDNNDHNTAESPAPGAPGEPGKTMPEQLAQNLKTQGDAMIQYGARLLVMRELLCSLTTGLPPAARASAEQRFRQRINQLMSLTDDHVLPAEFHRALLAEVNYYLGELKKPMFRITMLGKKTGAAAPDNNDHNTAESPAPGAPGEPGKTMPEQLAQNLKTQGDAMIQYGARLLVMRELLCSLTTGLPPAARASAEQRFRQRINQLMSLTDDHVLPAEFHRALLAEVNYYLGELKKP

Organism: Cupriavidus necator (strain ATCC 17699 / DSM 428 / KCTC 22496 / NCIMB 10442 / H16 / Stanier 337) (NCBI:txid381666)

Foldseek 3Di:
DPPPPPPPPPPPPDPPPPPPPPVPPPPDPPDPDPPDDDPVRVVVVVVVVVVVVVVVVVVVVVVVVVVVCVVLVPDDLVRLVVVLVVLVVVVVVVCVVCVVDDDDPVVVVVSVVVSVVVNVVSPDD/DPPPPPPPPPPPPPPPPPPPPPVPPPPDPPDPDPDDDDPVRVVVVVVVVVVVVVVVVVVVVVVVVVVVCVVLVPDDLVRLVVVLVVLVVVLVVVCVVCVVDDDDPVVVVVSVVVSVVVNVVSPDD